Protein AF-A0A8C5WYJ2-F1 (afdb_monomer_lite)

pLDDT: mean 78.34, std 22.62, range [30.77, 98.62]

Radius of gyration: 79.52 Å; chains: 1; bounding box: 181×109×212 Å

Foldseek 3Di:
DDDDDDDDDDDDPDPDDDPVNVVVVVVVVVVVVVPPPPPPPVPDDDDDDDDDPDDPVVVVVCVVVVDDPPPPPDDDDDDDDDDDDDDDDDDDDDDPDDDDPPDPPDDDDDDDPVVPVVVVVVVVVVVVVVVVVVVVVVVVVVVVVVVVVVVVVVVVVVVVVVVVVVVVVVVVVVVVVVVVVVVVVVCVVVVQDPVNVVVVVVVVVVVVVVVVVVVVVVVVVVVVVVVVVVVVVVVVVVVVVVVVVVVVVVVVVVVVVVVVVVVVVVVVVVVVVVVVVVVVVVVVVVVVVVVVVVVVVVVVVVVVVVVVVVVVVVVVVVVVVVVVVVVVVVVPPD

Sequence (334 aa):
MITGFSKFPGQRGPQHESYEEKYERRCEKHESLLQRNNRTTCRLKGKEAKEPAQSPRQKEFFRRRNLTTEELGRTKMMLPPGKKGTLFPVNCSDSLGEIPPQTYLNYLSDIQSIGIINTFFVFQEIIQLSNYLNEALHRELALKQKMVILQELLAMLLEAAEKSWKGQFNEDKLKCRLSMLENQLQICTQNYSKRGLKRVLLEMEDQKQNYEQKVKESLQKLLEEKTQAQKQFQNAQRALTVAADDCSLWKDQLDNFKKDWSQLTDQHSEAKNKLHVLENKLQWSDIQNSQLQQALKDMENERANLYSRIDNLQEEKILIMKYLDEVEGKESSA

InterPro domains:
  IPR051176 Centrosomal and Immune Signaling Modulators [PTHR15715] (124-316)
  IPR060406 SLMAP-like, first coiled-coil [PF27557] (124-191)

Structure (mmCIF, N/CA/C/O backbone):
data_AF-A0A8C5WYJ2-F1
#
_entry.id   AF-A0A8C5WYJ2-F1
#
loop_
_atom_site.group_PDB
_atom_site.id
_atom_site.type_symbol
_atom_site.label_atom_id
_atom_site.label_alt_id
_atom_site.label_comp_id
_atom_site.label_asym_id
_atom_site.label_entity_id
_atom_site.label_seq_id
_atom_site.pdbx_PDB_ins_code
_atom_site.Cartn_x
_atom_site.Cartn_y
_atom_site.Cartn_z
_atom_site.occupancy
_atom_site.B_iso_or_equiv
_atom_site.auth_seq_id
_atom_site.auth_comp_id
_atom_site.auth_asym_id
_atom_site.auth_atom_id
_atom_site.pdbx_PDB_model_num
ATOM 1 N N . MET A 1 1 ? 27.778 1.449 70.875 1.00 44.78 1 MET A N 1
ATOM 2 C CA . MET A 1 1 ? 27.603 0.745 69.588 1.00 44.78 1 MET A CA 1
ATOM 3 C C . MET A 1 1 ? 26.494 -0.285 69.740 1.00 44.78 1 MET A C 1
ATOM 5 O O . MET A 1 1 ? 26.748 -1.334 70.306 1.00 44.78 1 MET A O 1
ATOM 9 N N . ILE A 1 2 ? 25.276 0.021 69.290 1.00 41.25 2 ILE A N 1
ATOM 10 C CA . ILE A 1 2 ? 24.251 -0.980 68.958 1.00 41.25 2 ILE A CA 1
ATOM 11 C C . ILE A 1 2 ? 23.612 -0.478 67.666 1.00 41.25 2 ILE A C 1
ATOM 13 O O . ILE A 1 2 ? 23.132 0.652 67.591 1.00 41.25 2 ILE A O 1
ATOM 17 N N . THR A 1 3 ? 23.756 -1.280 66.623 1.00 40.25 3 THR A N 1
ATOM 18 C CA . THR A 1 3 ? 23.443 -0.979 65.231 1.00 40.25 3 THR A CA 1
ATOM 19 C C . THR A 1 3 ? 21.932 -0.988 65.004 1.00 40.25 3 THR A C 1
ATOM 21 O O . THR A 1 3 ? 21.233 -1.939 65.348 1.00 40.25 3 THR A O 1
ATOM 24 N N . GLY A 1 4 ? 21.418 0.106 64.440 1.00 37.44 4 GLY A N 1
ATOM 25 C CA . GLY A 1 4 ? 20.010 0.255 64.097 1.00 37.44 4 GLY A CA 1
ATOM 26 C C . GLY A 1 4 ? 19.604 -0.673 62.954 1.00 37.44 4 GLY A C 1
ATOM 27 O O . GLY A 1 4 ? 20.256 -0.724 61.912 1.00 37.44 4 GLY A O 1
ATOM 28 N N . PHE A 1 5 ? 18.492 -1.382 63.140 1.00 40.25 5 PHE A N 1
ATOM 29 C CA . PHE A 1 5 ? 17.796 -2.090 62.071 1.00 40.25 5 PHE A CA 1
ATOM 30 C C . PHE A 1 5 ? 17.233 -1.073 61.071 1.00 40.25 5 PHE A C 1
ATOM 32 O O . PHE A 1 5 ? 16.191 -0.455 61.297 1.00 40.25 5 PHE A O 1
ATOM 39 N N . SER A 1 6 ? 17.940 -0.903 59.955 1.00 39.88 6 SER A N 1
ATOM 40 C CA . SER A 1 6 ? 17.464 -0.175 58.782 1.00 39.88 6 SER A CA 1
ATOM 41 C C . SER A 1 6 ? 16.262 -0.913 58.186 1.00 39.88 6 SER A C 1
ATOM 43 O O . SER A 1 6 ? 16.395 -1.985 57.593 1.00 39.88 6 SER A O 1
ATOM 45 N N . LYS A 1 7 ? 15.058 -0.364 58.381 1.00 44.09 7 LYS A N 1
ATOM 46 C CA . LYS A 1 7 ? 13.871 -0.769 57.622 1.00 44.09 7 LYS A CA 1
ATOM 47 C C . LYS A 1 7 ? 14.070 -0.309 56.180 1.00 44.09 7 LYS A C 1
ATOM 49 O O . LYS A 1 7 ? 14.014 0.885 55.900 1.00 44.09 7 LYS A O 1
ATOM 54 N N . PHE A 1 8 ? 14.276 -1.266 55.280 1.00 41.62 8 PHE A N 1
ATOM 55 C CA . PHE A 1 8 ? 14.233 -1.041 53.839 1.00 41.62 8 PHE A CA 1
ATOM 56 C C . PHE A 1 8 ? 12.945 -0.288 53.464 1.00 41.62 8 PHE A C 1
ATOM 58 O O . PHE A 1 8 ? 11.863 -0.679 53.918 1.00 41.62 8 PHE A O 1
ATOM 65 N N . PRO A 1 9 ? 13.022 0.785 52.657 1.00 43.06 9 PRO A N 1
ATOM 66 C CA . PRO A 1 9 ? 11.835 1.495 52.226 1.00 43.06 9 PRO A CA 1
ATOM 67 C C . PRO A 1 9 ? 11.055 0.578 51.285 1.00 43.06 9 PRO A C 1
ATOM 69 O O . PRO A 1 9 ? 11.479 0.302 50.164 1.00 43.06 9 PRO A O 1
ATOM 72 N N . GLY A 1 10 ? 9.903 0.090 51.749 1.00 46.72 10 GLY A N 1
ATOM 73 C CA . GLY A 1 10 ? 8.902 -0.489 50.863 1.00 46.72 10 GLY A CA 1
ATOM 74 C C . GLY A 1 10 ? 8.591 0.537 49.779 1.00 46.72 10 GLY A C 1
ATOM 75 O O . GLY A 1 10 ? 8.238 1.675 50.099 1.00 46.72 10 GLY A O 1
ATOM 76 N N . GLN A 1 11 ? 8.802 0.151 48.521 1.00 49.16 11 GLN A N 1
ATOM 77 C CA . GLN A 1 11 ? 8.571 0.986 47.347 1.00 49.16 11 GLN A CA 1
ATOM 78 C C . GLN A 1 11 ? 7.158 1.575 47.422 1.00 49.16 11 GLN A C 1
ATOM 80 O O . GLN A 1 11 ? 6.161 0.885 47.212 1.00 49.16 11 GLN A O 1
ATOM 85 N N . ARG A 1 12 ? 7.068 2.861 47.775 1.00 53.00 12 ARG A N 1
ATOM 86 C CA . ARG A 1 12 ? 5.840 3.635 47.621 1.00 53.00 12 ARG A CA 1
ATOM 87 C C . ARG A 1 12 ? 5.656 3.833 46.123 1.00 53.00 12 ARG A C 1
ATOM 89 O O . ARG A 1 12 ? 6.467 4.511 45.501 1.00 53.00 12 ARG A O 1
ATOM 96 N N . GLY A 1 13 ? 4.626 3.202 45.562 1.00 56.59 13 GLY A N 1
ATOM 97 C CA . GLY A 1 13 ? 4.238 3.432 44.173 1.00 56.59 13 GLY A CA 1
ATOM 98 C C . GLY A 1 13 ? 3.959 4.925 43.932 1.00 56.59 13 GLY A C 1
ATOM 99 O O . GLY A 1 13 ? 3.460 5.592 44.851 1.00 56.59 13 GLY A O 1
ATOM 100 N N . PRO A 1 14 ? 4.322 5.471 42.758 1.00 59.16 14 PRO A N 1
ATOM 101 C CA . PRO A 1 14 ? 4.100 6.871 42.430 1.00 59.16 14 PRO A CA 1
ATOM 102 C C . PRO A 1 14 ? 2.641 7.290 42.656 1.00 59.16 14 PRO A C 1
ATOM 104 O O . PRO A 1 14 ? 1.695 6.630 42.231 1.00 59.16 14 PRO A O 1
ATOM 107 N N . GLN A 1 15 ? 2.458 8.415 43.351 1.00 59.56 15 GLN A N 1
ATOM 108 C CA . GLN A 1 15 ? 1.156 8.931 43.799 1.00 59.56 15 GLN A CA 1
ATOM 109 C C . GLN A 1 15 ? 0.245 9.413 42.651 1.00 59.56 15 GLN A C 1
ATOM 111 O O . GLN A 1 15 ? -0.857 9.889 42.909 1.00 59.56 15 GLN A O 1
ATOM 116 N N . HIS A 1 16 ? 0.670 9.287 41.390 1.00 56.50 16 HIS A N 1
ATOM 117 C CA . HIS A 1 16 ? -0.092 9.748 40.232 1.00 56.50 16 HIS A CA 1
ATOM 118 C C . HIS A 1 16 ? 0.144 8.889 38.978 1.00 56.50 16 HIS A C 1
ATOM 120 O O . HIS A 1 16 ? 0.406 9.404 37.899 1.00 56.50 16 HIS A O 1
ATOM 126 N N . GLU A 1 17 ? 0.081 7.567 39.125 1.00 68.56 17 GLU A N 1
ATOM 127 C CA . GLU A 1 17 ? 0.175 6.643 37.986 1.00 68.56 17 GLU A CA 1
ATOM 128 C C . GLU A 1 17 ? -1.105 6.657 37.145 1.00 68.56 17 GLU A C 1
ATOM 130 O O . GLU A 1 17 ? -2.212 6.461 37.676 1.00 68.56 17 GLU A O 1
ATOM 135 N N . SER A 1 18 ? -0.935 6.831 35.833 1.00 73.56 18 SER A N 1
ATOM 136 C CA . SER A 1 18 ? -2.016 6.733 34.849 1.00 73.56 18 SER A CA 1
ATOM 137 C C . SER A 1 18 ? -2.595 5.311 34.816 1.00 73.56 18 SER A C 1
ATOM 139 O O . SER A 1 18 ? -1.946 4.338 35.215 1.00 73.56 18 SER A O 1
ATOM 141 N N . TYR A 1 19 ? -3.842 5.163 34.355 1.00 81.06 19 TYR A N 1
ATOM 142 C CA . TYR A 1 19 ? -4.478 3.847 34.215 1.00 81.06 19 TYR A CA 1
ATOM 143 C C . TYR A 1 19 ? -3.635 2.908 33.339 1.00 81.06 19 TYR A C 1
ATOM 145 O O . TYR A 1 19 ? -3.462 1.742 33.699 1.00 81.06 19 TYR A O 1
ATOM 153 N N . GLU A 1 20 ? -3.041 3.450 32.274 1.00 80.81 20 GLU A N 1
ATOM 154 C CA . GLU A 1 20 ? -2.200 2.708 31.335 1.00 80.81 20 GLU A CA 1
ATOM 155 C C . GLU A 1 20 ? -0.943 2.146 32.016 1.00 80.81 20 GLU A C 1
ATOM 157 O O . GLU A 1 20 ? -0.656 0.960 31.921 1.00 80.81 20 GLU A O 1
ATOM 162 N N . GLU A 1 21 ? -0.271 2.928 32.863 1.00 80.38 21 GLU A N 1
ATOM 163 C CA . GLU A 1 21 ? 0.909 2.475 33.622 1.00 80.38 21 GLU A CA 1
ATOM 164 C C . GLU A 1 21 ? 0.576 1.420 34.695 1.00 80.38 21 GLU A C 1
ATOM 166 O O . GLU A 1 21 ? 1.423 0.623 35.115 1.00 80.38 21 GLU A O 1
ATOM 171 N N . LYS A 1 22 ? -0.664 1.407 35.201 1.00 82.62 22 LYS A N 1
ATOM 172 C CA . LYS A 1 22 ? -1.167 0.335 36.080 1.00 82.62 22 LYS A CA 1
ATOM 173 C C . LYS A 1 22 ? -1.559 -0.910 35.297 1.00 82.62 22 LYS A C 1
ATOM 175 O O . LYS A 1 22 ? -1.545 -2.003 35.871 1.00 82.62 22 LYS A O 1
ATOM 180 N N . TYR A 1 23 ? -1.999 -0.754 34.053 1.00 79.56 23 TYR A N 1
ATOM 181 C CA . TYR A 1 23 ? -2.299 -1.865 33.162 1.00 79.56 23 TYR A CA 1
ATOM 182 C C . TYR A 1 23 ? -0.997 -2.549 32.740 1.00 79.56 23 TYR A C 1
ATOM 184 O O . TYR A 1 23 ? -0.829 -3.727 33.045 1.00 79.56 23 TYR A O 1
ATOM 192 N N . GLU A 1 24 ? -0.025 -1.787 32.240 1.00 86.19 24 GLU A N 1
ATOM 193 C CA . GLU A 1 24 ? 1.276 -2.299 31.799 1.00 86.19 24 GLU A CA 1
ATOM 194 C C . GLU A 1 24 ? 2.031 -3.037 32.908 1.00 86.19 24 GLU A C 1
ATOM 196 O O . GLU A 1 24 ? 2.375 -4.205 32.754 1.00 86.19 24 GLU A O 1
ATOM 201 N N . ARG A 1 25 ? 2.152 -2.468 34.115 1.00 83.81 25 ARG A N 1
ATOM 202 C CA . ARG A 1 25 ? 2.790 -3.194 35.235 1.00 83.81 25 ARG A CA 1
ATOM 203 C C . ARG A 1 25 ? 2.067 -4.475 35.642 1.00 83.81 25 ARG A C 1
ATOM 205 O O . ARG A 1 25 ? 2.684 -5.383 36.205 1.00 83.81 25 ARG A O 1
ATOM 212 N N . ARG A 1 26 ? 0.747 -4.556 35.442 1.00 83.06 26 ARG A N 1
ATOM 213 C CA . ARG A 1 26 ? -0.000 -5.798 35.693 1.00 83.06 26 ARG A CA 1
ATOM 214 C C . ARG A 1 26 ? 0.288 -6.822 34.605 1.00 83.06 26 ARG A C 1
ATOM 216 O O . ARG A 1 26 ? 0.489 -7.982 34.961 1.00 83.06 26 ARG A O 1
ATOM 223 N N . CYS A 1 27 ? 0.363 -6.394 33.348 1.00 79.44 27 CYS A N 1
ATOM 224 C CA . CYS A 1 27 ? 0.773 -7.214 32.211 1.00 79.44 27 CYS A CA 1
ATOM 225 C C . CYS A 1 27 ? 2.192 -7.761 32.407 1.00 79.44 27 CYS A C 1
ATOM 227 O O . CYS A 1 27 ? 2.359 -8.977 32.458 1.00 79.44 27 CYS A O 1
ATOM 229 N N . GLU A 1 28 ? 3.172 -6.898 32.682 1.00 85.38 28 GLU A N 1
ATOM 230 C CA . GLU A 1 28 ? 4.568 -7.273 32.953 1.00 85.38 28 GLU A CA 1
ATOM 231 C C . GLU A 1 28 ? 4.689 -8.253 34.126 1.00 85.38 28 GLU A C 1
ATOM 233 O O . GLU A 1 28 ? 5.415 -9.247 34.071 1.00 85.38 28 GLU A O 1
ATOM 238 N N . LYS A 1 29 ? 3.943 -8.018 35.215 1.00 82.94 29 LYS A N 1
ATOM 239 C CA . LYS A 1 29 ? 3.929 -8.931 36.363 1.00 82.94 29 LYS A CA 1
ATOM 240 C C . LYS A 1 29 ? 3.333 -10.286 35.994 1.00 82.94 29 LYS A C 1
ATOM 242 O O . LYS A 1 29 ? 3.807 -11.307 36.493 1.00 82.94 29 LYS A O 1
ATOM 247 N N . HIS A 1 30 ? 2.298 -10.308 35.159 1.00 79.50 30 HIS A N 1
ATOM 248 C CA . HIS A 1 30 ? 1.683 -11.552 34.723 1.00 79.50 30 HIS A CA 1
ATOM 249 C C . HIS A 1 30 ? 2.606 -12.327 33.778 1.00 79.50 30 HIS A C 1
ATOM 251 O O . HIS A 1 30 ? 2.751 -13.538 33.940 1.00 79.50 30 HIS A O 1
ATOM 257 N N . GLU A 1 31 ? 3.294 -11.630 32.877 1.00 77.00 31 GLU A N 1
ATOM 258 C CA . GLU A 1 31 ? 4.286 -12.191 31.964 1.00 77.00 31 GLU A CA 1
ATOM 259 C C . GLU A 1 31 ? 5.511 -12.728 32.717 1.00 77.00 31 GLU A C 1
ATOM 261 O O . GLU A 1 31 ? 5.939 -13.857 32.486 1.00 77.00 31 GLU A O 1
ATOM 266 N N . SER A 1 32 ? 5.995 -12.005 33.729 1.00 78.06 32 SER A N 1
ATOM 267 C CA . SER A 1 32 ? 7.059 -12.473 34.626 1.00 78.06 32 SER A CA 1
ATOM 268 C C . SER A 1 32 ? 6.673 -13.751 35.383 1.00 78.06 32 SER A C 1
ATOM 270 O O . SER A 1 32 ? 7.526 -14.592 35.666 1.00 78.06 32 SER A O 1
ATOM 272 N N . LEU A 1 33 ? 5.390 -13.934 35.712 1.00 75.38 33 LEU A N 1
ATOM 273 C CA . LEU A 1 33 ? 4.893 -15.169 36.326 1.00 75.38 33 LEU A CA 1
ATOM 274 C C . LEU A 1 33 ? 4.777 -16.324 35.320 1.00 75.38 33 LEU A C 1
ATOM 276 O O . LEU A 1 33 ? 4.961 -17.472 35.721 1.00 75.38 33 LEU A O 1
ATOM 280 N N . LEU A 1 34 ? 4.508 -16.032 34.045 1.00 69.06 34 LEU A N 1
ATOM 281 C CA . LEU A 1 34 ? 4.450 -17.019 32.961 1.00 69.06 34 LEU A CA 1
ATOM 282 C C . LEU A 1 34 ? 5.847 -17.473 32.513 1.00 69.06 34 LEU A C 1
ATOM 284 O O . LEU A 1 34 ? 6.044 -18.651 32.230 1.00 69.06 34 LEU A O 1
ATOM 288 N N . GLN A 1 35 ? 6.830 -16.570 32.514 1.00 65.75 35 GLN A N 1
ATOM 289 C CA . GLN A 1 35 ? 8.225 -16.874 32.172 1.00 65.75 35 GLN A CA 1
ATOM 290 C C . GLN A 1 35 ? 8.973 -17.630 33.284 1.00 65.75 35 GLN A C 1
ATOM 292 O O . GLN A 1 35 ? 10.072 -18.148 33.069 1.00 65.75 35 GLN A O 1
ATOM 297 N N . ARG A 1 36 ? 8.394 -17.743 34.486 1.00 66.25 36 ARG A N 1
ATOM 298 C CA . ARG A 1 36 ? 8.942 -18.610 35.532 1.00 66.25 36 ARG A CA 1
ATOM 299 C C . ARG A 1 36 ? 8.689 -20.064 35.157 1.00 66.25 36 ARG A C 1
ATOM 301 O O . ARG A 1 36 ? 7.564 -20.550 35.228 1.00 66.25 36 ARG A O 1
ATOM 308 N N . ASN A 1 37 ? 9.766 -20.783 34.845 1.00 58.06 37 ASN A N 1
ATOM 309 C CA . ASN A 1 37 ? 9.773 -22.243 34.825 1.00 58.06 37 ASN A CA 1
ATOM 310 C C . ASN A 1 37 ? 9.360 -22.761 36.214 1.00 58.06 37 ASN A C 1
ATOM 312 O O . ASN A 1 37 ? 10.187 -22.888 37.119 1.00 58.06 37 ASN A O 1
ATOM 316 N N . ASN A 1 38 ? 8.066 -23.039 36.400 1.00 60.06 38 ASN A N 1
ATOM 317 C CA . ASN A 1 38 ? 7.496 -23.565 37.639 1.00 60.06 38 ASN A CA 1
ATOM 318 C C . ASN A 1 38 ? 7.871 -25.042 37.810 1.00 60.06 38 ASN A C 1
ATOM 320 O O . ASN A 1 38 ? 7.039 -25.942 37.729 1.00 60.06 38 ASN A O 1
ATOM 324 N N . ARG A 1 39 ? 9.150 -25.301 38.080 1.00 50.06 39 ARG A N 1
ATOM 325 C CA . ARG A 1 39 ? 9.618 -26.581 38.606 1.00 50.06 39 ARG A CA 1
ATOM 326 C C . ARG A 1 39 ? 9.530 -26.503 40.128 1.00 50.06 39 ARG A C 1
ATOM 328 O O . ARG A 1 39 ? 10.502 -26.197 40.809 1.00 50.06 39 ARG A O 1
ATOM 335 N N . THR A 1 40 ? 8.338 -26.718 40.679 1.00 55.41 40 THR A N 1
ATOM 336 C CA . THR A 1 40 ? 8.161 -26.765 42.136 1.00 55.41 40 THR A CA 1
ATOM 337 C C . THR A 1 40 ? 8.891 -27.986 42.698 1.00 55.41 40 THR A C 1
ATOM 339 O O . THR A 1 40 ? 8.459 -29.122 42.509 1.00 55.41 40 THR A O 1
ATOM 342 N N . THR A 1 41 ? 9.986 -27.762 43.423 1.00 48.47 41 THR A N 1
ATOM 343 C CA . THR A 1 41 ? 10.776 -28.771 44.155 1.00 48.47 41 THR A CA 1
ATOM 344 C C . THR A 1 41 ? 10.120 -29.235 45.464 1.00 48.47 41 THR A C 1
ATOM 346 O O . THR A 1 41 ? 10.751 -29.905 46.275 1.00 48.47 41 THR A O 1
ATOM 349 N N . CYS A 1 42 ? 8.830 -28.957 45.679 1.00 45.12 42 CYS A N 1
ATOM 350 C CA . CYS A 1 42 ? 8.110 -29.326 46.905 1.00 45.12 42 CYS A CA 1
ATOM 351 C C . CYS A 1 42 ? 7.746 -30.820 47.016 1.00 45.12 42 CYS A C 1
ATOM 353 O O . CYS A 1 42 ? 7.054 -31.210 47.951 1.00 45.12 42 CYS A O 1
ATOM 355 N N . ARG A 1 43 ? 8.223 -31.679 46.107 1.00 43.81 43 ARG A N 1
ATOM 356 C CA . ARG A 1 43 ? 8.247 -33.135 46.311 1.00 43.81 43 ARG A CA 1
ATOM 357 C C . ARG A 1 43 ? 9.675 -33.596 46.578 1.00 43.81 43 ARG A C 1
ATOM 359 O O . ARG A 1 43 ? 10.280 -34.278 45.759 1.00 43.81 43 ARG A O 1
ATOM 366 N N . LEU A 1 44 ? 10.204 -33.233 47.742 1.00 40.19 44 LEU A N 1
ATOM 367 C CA . LEU A 1 44 ? 11.315 -33.957 48.346 1.00 40.19 44 LEU A CA 1
ATOM 368 C C . LEU A 1 44 ? 10.893 -34.512 49.705 1.00 40.19 44 LEU A C 1
ATOM 370 O O . LEU A 1 44 ? 10.104 -33.923 50.436 1.00 40.19 44 LEU A O 1
ATOM 374 N N . LYS A 1 45 ? 11.381 -35.731 49.917 1.00 41.06 45 LYS A N 1
ATOM 375 C CA . LYS A 1 45 ? 10.993 -36.767 50.872 1.00 41.06 45 LYS A CA 1
ATOM 376 C C . LYS A 1 45 ? 10.801 -36.281 52.312 1.00 41.06 45 LYS A C 1
ATOM 378 O O . LYS A 1 45 ? 11.518 -35.412 52.797 1.00 41.06 45 LYS A O 1
ATOM 383 N N . GLY A 1 46 ? 9.846 -36.926 52.982 1.00 46.94 46 GLY A N 1
ATOM 384 C CA . GLY A 1 46 ? 9.479 -36.665 54.366 1.00 46.94 46 GLY A CA 1
ATOM 385 C C . GLY A 1 46 ? 10.615 -36.865 55.367 1.00 46.94 46 GLY A C 1
ATOM 386 O O . GLY A 1 46 ? 11.490 -37.713 55.193 1.00 46.94 46 GLY A O 1
ATOM 387 N N . LYS A 1 47 ? 10.531 -36.086 56.446 1.00 38.97 47 LYS A N 1
ATOM 388 C CA . LYS A 1 47 ? 11.162 -36.362 57.732 1.00 38.97 47 LYS A CA 1
ATOM 389 C C . LYS A 1 47 ? 10.147 -36.105 58.848 1.00 38.97 47 LYS A C 1
ATOM 391 O O . LYS A 1 47 ? 9.659 -34.994 59.002 1.00 38.97 47 LYS A O 1
ATOM 396 N N . GLU A 1 48 ? 9.819 -37.214 59.501 1.00 35.75 48 GLU A N 1
ATOM 397 C CA . GLU A 1 48 ? 9.432 -37.459 60.895 1.00 35.75 48 GLU A CA 1
ATOM 398 C C . GLU A 1 48 ? 8.596 -36.422 61.662 1.00 35.75 48 GLU A C 1
ATOM 400 O O . GLU A 1 48 ? 8.972 -35.275 61.894 1.00 35.75 48 GLU A O 1
ATOM 405 N N . ALA A 1 49 ? 7.447 -36.922 62.122 1.00 42.72 49 ALA A N 1
ATOM 406 C CA . ALA A 1 49 ? 6.462 -36.248 62.942 1.00 42.72 49 ALA A CA 1
ATOM 407 C C . ALA A 1 49 ? 6.991 -35.948 64.353 1.00 42.72 49 ALA A C 1
ATOM 409 O O . ALA A 1 49 ? 7.343 -36.853 65.107 1.00 42.72 49 ALA A O 1
ATOM 410 N N . LYS A 1 50 ? 6.934 -34.672 64.742 1.00 42.53 50 LYS A N 1
ATOM 411 C CA . LYS A 1 50 ? 6.663 -34.285 66.130 1.00 42.53 50 LYS A CA 1
ATOM 412 C C . LYS A 1 50 ? 5.201 -33.864 66.211 1.00 42.53 50 LYS A C 1
ATOM 414 O O . LYS A 1 50 ? 4.731 -33.123 65.348 1.00 42.53 50 LYS A O 1
ATOM 419 N N . GLU A 1 51 ? 4.501 -34.403 67.206 1.00 47.31 51 GLU A N 1
ATOM 420 C CA . GLU A 1 51 ? 3.071 -34.208 67.451 1.00 47.31 51 GLU A CA 1
ATOM 421 C C . GLU A 1 51 ? 2.632 -32.741 67.301 1.00 47.31 51 GLU A C 1
ATOM 423 O O . GLU A 1 51 ? 3.304 -31.834 67.804 1.00 47.31 51 GLU A O 1
ATOM 428 N N . PRO A 1 52 ? 1.494 -32.473 66.640 1.00 47.28 52 PRO A N 1
ATOM 429 C CA . PRO A 1 52 ? 1.016 -31.115 66.478 1.00 47.28 52 PRO A CA 1
ATOM 430 C C . PRO A 1 52 ? 0.365 -30.626 67.776 1.00 47.28 52 PRO A C 1
ATOM 432 O O . PRO A 1 52 ? -0.749 -31.019 68.126 1.00 47.28 52 PRO A O 1
ATOM 435 N N . ALA A 1 53 ? 1.028 -29.691 68.457 1.00 57.66 53 ALA A N 1
ATOM 436 C CA . ALA A 1 53 ? 0.370 -28.826 69.428 1.00 57.66 53 ALA A CA 1
ATOM 437 C C . ALA A 1 53 ? -0.821 -28.127 68.740 1.00 57.66 53 ALA A C 1
ATOM 439 O O . ALA A 1 53 ? -0.657 -27.443 67.729 1.00 57.66 53 ALA A O 1
ATOM 440 N N . GLN A 1 54 ? -2.029 -28.344 69.269 1.00 63.75 54 GLN A N 1
ATOM 441 C CA . GLN A 1 54 ? -3.296 -27.921 68.663 1.00 63.75 54 GLN A CA 1
ATOM 442 C C . GLN A 1 54 ? -3.304 -26.448 68.225 1.00 63.75 54 GLN A C 1
ATOM 444 O O . GLN A 1 54 ? -2.855 -25.558 68.958 1.00 63.75 54 GLN A O 1
ATOM 449 N N . SER A 1 55 ? -3.890 -26.187 67.050 1.00 70.12 55 SER A N 1
ATOM 450 C CA . SER A 1 55 ? -4.009 -24.834 66.497 1.00 70.12 55 SER A CA 1
ATOM 451 C C . SER A 1 55 ? -4.870 -23.923 67.393 1.00 70.12 55 SER A C 1
ATOM 453 O O . SER A 1 55 ? -5.817 -24.402 68.027 1.00 70.12 55 SER A O 1
ATOM 455 N N . PRO A 1 56 ? -4.622 -22.597 67.424 1.00 68.25 56 PRO A N 1
ATOM 456 C CA . PRO A 1 56 ? -5.410 -21.654 68.229 1.00 68.25 56 PRO A CA 1
ATOM 457 C C . PRO A 1 56 ? -6.920 -21.744 67.965 1.00 68.25 56 PRO A C 1
ATOM 459 O O . PRO A 1 56 ? -7.729 -21.627 68.880 1.00 68.25 56 PRO A O 1
ATOM 462 N N . ARG A 1 57 ? -7.300 -22.042 66.716 1.00 65.00 57 ARG A N 1
ATOM 463 C CA . ARG A 1 57 ? -8.695 -22.203 66.298 1.00 65.00 57 ARG A CA 1
ATOM 464 C C . ARG A 1 57 ? -9.348 -23.461 66.875 1.00 65.00 57 ARG A C 1
ATOM 466 O O . ARG A 1 57 ? -10.522 -23.424 67.224 1.00 65.00 57 ARG A O 1
ATOM 473 N N . GLN A 1 58 ? -8.599 -24.556 67.000 1.00 63.38 58 GLN A N 1
ATOM 474 C CA . GLN A 1 58 ? -9.086 -25.778 67.645 1.00 63.38 58 GLN A CA 1
ATOM 475 C C . GLN A 1 58 ? -9.226 -25.594 69.156 1.00 63.38 58 GLN A C 1
ATOM 477 O O . GLN A 1 58 ? -10.228 -26.017 69.720 1.00 63.38 58 GLN A O 1
ATOM 482 N N . LYS A 1 59 ? -8.294 -24.880 69.797 1.00 73.00 59 LYS A N 1
ATOM 483 C CA . LYS A 1 59 ? -8.400 -24.542 71.227 1.00 73.00 59 LYS A CA 1
ATOM 484 C C . LYS A 1 59 ? -9.652 -23.716 71.528 1.00 73.00 59 LYS A C 1
ATOM 486 O O . LYS A 1 59 ? -10.366 -24.007 72.482 1.00 73.00 59 LYS A O 1
ATOM 491 N N . GLU A 1 60 ? -9.952 -22.730 70.685 1.00 73.81 60 GLU A N 1
ATOM 492 C CA . GLU A 1 60 ? -11.157 -21.903 70.819 1.00 73.81 60 GLU A CA 1
ATOM 493 C C . GLU A 1 60 ? -12.443 -22.724 70.606 1.00 73.81 60 GLU A C 1
ATOM 495 O O . GLU A 1 60 ? -13.437 -22.535 71.306 1.00 73.81 60 GLU A O 1
ATOM 500 N N . PHE A 1 61 ? -12.411 -23.679 69.671 1.00 73.06 61 PHE A N 1
ATOM 501 C CA . PHE A 1 61 ? -13.524 -24.587 69.400 1.00 73.06 61 PHE A CA 1
ATOM 502 C C . PHE A 1 61 ? -13.823 -25.519 70.585 1.00 73.06 61 PHE A C 1
ATOM 504 O O . PHE A 1 61 ? -14.985 -25.642 70.970 1.00 73.06 61 PHE A O 1
ATOM 511 N N . PHE A 1 62 ? -12.797 -26.120 71.198 1.00 74.62 62 PHE A N 1
ATOM 512 C CA . PHE A 1 62 ? -12.968 -26.965 72.386 1.00 74.62 62 PHE A CA 1
ATOM 513 C C . PHE A 1 62 ? -13.429 -26.154 73.604 1.00 74.62 62 PHE A C 1
ATOM 515 O O . PHE A 1 62 ? -14.347 -26.579 74.303 1.00 74.62 62 PHE A O 1
ATOM 522 N N . ARG A 1 63 ? -12.888 -24.938 73.801 1.00 75.06 63 ARG A N 1
ATOM 523 C CA . ARG A 1 63 ? -13.285 -24.040 74.902 1.00 75.06 63 ARG A CA 1
ATOM 524 C C . ARG A 1 63 ? -14.760 -23.634 74.820 1.00 75.06 63 ARG A C 1
ATOM 526 O O . ARG A 1 63 ? -15.436 -23.590 75.836 1.00 75.06 63 ARG A O 1
ATOM 533 N N . ARG A 1 64 ? -15.284 -23.376 73.616 1.00 72.94 64 ARG A N 1
ATOM 534 C CA . ARG A 1 64 ? -16.703 -23.018 73.417 1.00 72.94 64 ARG A CA 1
ATOM 535 C C . ARG A 1 64 ? -17.671 -24.182 73.613 1.00 72.94 64 ARG A C 1
ATOM 537 O O . ARG A 1 64 ? -18.873 -23.947 73.689 1.00 72.94 64 ARG A O 1
ATOM 544 N N . ARG A 1 65 ? -17.172 -25.418 73.639 1.00 68.94 65 ARG A N 1
ATOM 545 C CA . ARG A 1 65 ? -18.000 -26.628 73.705 1.00 68.94 65 ARG A CA 1
ATOM 546 C C . ARG A 1 65 ? -17.754 -27.490 74.945 1.00 68.94 65 ARG A C 1
ATOM 548 O O . ARG A 1 65 ? -18.371 -28.540 75.037 1.00 68.94 65 ARG A O 1
ATOM 555 N N . ASN A 1 66 ? -16.911 -27.046 75.885 1.00 63.50 66 ASN A N 1
ATOM 556 C CA . ASN A 1 66 ? -16.583 -27.749 77.137 1.00 63.50 66 ASN A CA 1
ATOM 557 C C . ASN A 1 66 ? -16.173 -29.224 76.948 1.00 63.50 66 ASN A C 1
ATOM 559 O O . ASN A 1 66 ? -16.507 -30.070 77.768 1.00 63.50 66 ASN A O 1
ATOM 563 N N . LEU A 1 67 ? -15.454 -29.537 75.866 1.00 64.94 67 LEU A N 1
ATOM 564 C CA . LEU A 1 67 ? -14.985 -30.895 75.565 1.00 64.94 67 LEU A CA 1
ATOM 565 C C . LEU A 1 67 ? -13.515 -31.038 75.979 1.00 64.94 67 LEU A C 1
ATOM 567 O O . LEU A 1 67 ? -12.667 -30.281 75.495 1.00 64.94 67 LEU A O 1
ATOM 571 N N . THR A 1 68 ? -13.208 -31.989 76.865 1.00 50.41 68 THR A N 1
ATOM 572 C CA . THR A 1 68 ? -11.830 -32.344 77.239 1.00 50.41 68 THR A CA 1
ATOM 573 C C . THR A 1 68 ? -11.223 -33.286 76.197 1.00 50.41 68 THR A C 1
ATOM 575 O O . THR A 1 68 ? -11.904 -34.082 75.554 1.00 50.41 68 THR A O 1
ATOM 578 N N . THR A 1 69 ? -9.910 -33.181 75.991 1.00 53.38 69 THR A N 1
ATOM 579 C CA . THR A 1 69 ? -9.162 -33.841 74.905 1.00 53.38 69 THR A CA 1
ATOM 580 C C . THR A 1 69 ? -9.132 -35.378 74.966 1.00 53.38 69 THR A C 1
ATOM 582 O O . THR A 1 69 ? -8.548 -36.004 74.087 1.00 53.38 69 THR A O 1
ATOM 585 N N . GLU A 1 70 ? -9.746 -35.996 75.976 1.00 50.41 70 GLU A N 1
ATOM 586 C CA . GLU A 1 70 ? -9.634 -37.430 76.273 1.00 50.41 70 GLU A CA 1
ATOM 587 C C . GLU A 1 70 ? -10.767 -38.292 75.679 1.00 50.41 70 GLU A C 1
ATOM 589 O O . GLU A 1 70 ? -10.658 -39.515 75.660 1.00 50.41 70 GLU A O 1
ATOM 594 N N . GLU A 1 71 ? -11.825 -37.702 75.114 1.00 45.88 71 GLU A N 1
ATOM 595 C CA . GLU A 1 71 ? -13.021 -38.470 74.706 1.00 45.88 71 GLU A CA 1
ATOM 596 C C . GLU A 1 71 ? -13.006 -39.012 73.262 1.00 45.88 71 GLU A C 1
ATOM 598 O O . GLU A 1 71 ? -13.925 -39.710 72.838 1.00 45.88 71 GLU A O 1
ATOM 603 N N . LEU A 1 72 ? -11.947 -38.774 72.485 1.00 45.09 72 LEU A N 1
ATOM 604 C CA . LEU A 1 72 ? -11.858 -39.202 71.075 1.00 45.09 72 LEU A CA 1
ATOM 605 C C . LEU A 1 72 ? -11.227 -40.591 70.881 1.00 45.09 72 LEU A C 1
ATOM 607 O O . LEU A 1 72 ? -10.616 -40.883 69.854 1.00 45.09 72 LEU A O 1
ATOM 611 N N . GLY A 1 73 ? -11.395 -41.464 71.872 1.00 43.91 73 GLY A N 1
ATOM 612 C CA . GLY A 1 73 ? -10.773 -42.779 71.920 1.00 43.91 73 GLY A CA 1
ATOM 613 C C . GLY A 1 73 ? -11.733 -43.918 72.232 1.00 43.91 73 GLY A C 1
ATOM 614 O O . GLY A 1 73 ? -11.373 -44.735 73.066 1.00 43.91 73 GLY A O 1
ATOM 615 N N . ARG A 1 74 ? -12.928 -43.985 71.619 1.00 47.72 74 ARG A N 1
ATOM 616 C CA . ARG A 1 74 ? -13.711 -45.229 71.386 1.00 47.72 74 ARG A CA 1
ATOM 617 C C . ARG A 1 74 ? -15.120 -44.913 70.873 1.00 47.72 74 ARG A C 1
ATOM 619 O O . ARG A 1 74 ? -16.023 -44.682 71.664 1.00 47.72 74 ARG A O 1
ATOM 626 N N . THR A 1 75 ? -15.353 -45.036 69.567 1.00 34.75 75 THR A N 1
ATOM 627 C CA . THR A 1 75 ? -16.592 -45.659 69.054 1.00 34.75 75 THR A CA 1
ATOM 628 C C . THR A 1 75 ? -16.427 -45.997 67.574 1.00 34.75 75 THR A C 1
ATOM 630 O O . THR A 1 75 ? -16.363 -45.127 66.711 1.00 34.75 75 THR A O 1
ATOM 633 N N . LYS A 1 76 ? -16.294 -47.297 67.287 1.00 36.19 76 LYS A N 1
ATOM 634 C CA . LYS A 1 76 ? -16.299 -47.861 65.934 1.00 36.19 76 LYS A CA 1
ATOM 635 C C . LYS A 1 76 ? -17.737 -47.862 65.409 1.00 36.19 76 LYS A C 1
ATOM 637 O O . LYS A 1 76 ? -18.625 -48.380 66.076 1.00 36.19 76 LYS A O 1
ATOM 642 N N . MET A 1 77 ? -17.938 -47.319 64.212 1.00 42.06 77 MET A N 1
ATOM 643 C CA . MET A 1 77 ? -19.165 -47.472 63.427 1.00 42.06 77 MET A CA 1
ATOM 644 C C . MET A 1 77 ? -19.197 -48.829 62.723 1.00 42.06 77 MET A C 1
ATOM 646 O O . MET A 1 77 ? -18.166 -49.225 62.186 1.00 42.06 77 MET A O 1
ATOM 650 N N . MET A 1 78 ? -20.369 -49.472 62.650 1.00 34.03 78 MET A N 1
ATOM 651 C CA . MET A 1 78 ? -20.765 -50.405 61.581 1.00 34.03 78 MET A CA 1
ATOM 652 C C . MET A 1 78 ? -22.295 -50.659 61.586 1.00 34.03 78 MET A C 1
ATOM 654 O O . MET A 1 78 ? -22.889 -50.731 62.658 1.00 34.03 78 MET A O 1
ATOM 658 N N . LEU A 1 79 ? -22.826 -50.912 60.370 1.00 33.09 79 LEU A N 1
ATOM 659 C CA . LEU A 1 79 ? -24.109 -51.539 59.938 1.00 33.09 79 LEU A CA 1
ATOM 660 C C . LEU A 1 79 ? -25.377 -50.671 59.702 1.00 33.09 79 LEU A C 1
ATOM 662 O O . LEU A 1 79 ? -25.616 -49.735 60.456 1.00 33.09 79 LEU A O 1
ATOM 666 N N . PRO A 1 80 ? -26.312 -51.095 58.805 1.00 44.25 80 PRO A N 1
ATOM 667 C CA . PRO A 1 80 ? -26.190 -51.586 57.408 1.00 44.25 80 PRO A CA 1
ATOM 668 C C . PRO A 1 80 ? -27.156 -50.859 56.416 1.00 44.25 80 PRO A C 1
ATOM 670 O O . PRO A 1 80 ? -27.980 -50.052 56.843 1.00 44.25 80 PRO A O 1
ATOM 673 N N . PRO A 1 81 ? -27.128 -51.151 55.089 1.00 53.53 81 PRO A N 1
ATOM 674 C CA . PRO A 1 81 ? -28.058 -50.571 54.115 1.00 53.53 81 PRO A CA 1
ATOM 675 C C . PRO A 1 81 ? -29.274 -51.483 53.838 1.00 53.53 81 PRO A C 1
ATOM 677 O O . PRO A 1 81 ? -29.118 -52.615 53.382 1.00 53.53 81 PRO A O 1
ATOM 680 N N . GLY A 1 82 ? -30.491 -50.969 54.046 1.00 31.50 82 GLY A N 1
ATOM 681 C CA . GLY A 1 82 ? -31.755 -51.627 53.684 1.00 31.50 82 GLY A CA 1
ATOM 682 C C . GLY A 1 82 ? -32.474 -50.885 52.555 1.00 31.50 82 GLY A C 1
ATOM 683 O O . GLY A 1 82 ? -32.826 -49.716 52.693 1.00 31.50 82 GLY A O 1
ATOM 684 N N . LYS A 1 83 ? -32.662 -51.557 51.414 1.00 36.56 83 LYS A N 1
ATOM 685 C CA . LYS A 1 83 ? -33.376 -51.054 50.232 1.00 36.56 83 LYS A CA 1
ATOM 686 C C . LYS A 1 83 ? -34.898 -51.212 50.378 1.00 36.56 83 LYS A C 1
ATOM 688 O O . LYS A 1 83 ? -35.370 -52.258 50.796 1.00 36.56 83 LYS A O 1
ATOM 693 N N . LYS A 1 84 ? -35.598 -50.162 49.928 1.00 39.88 84 LYS A N 1
ATOM 694 C CA . LYS A 1 84 ? -36.930 -50.054 49.291 1.00 39.88 84 LYS A CA 1
ATOM 695 C C . LYS A 1 84 ? -37.917 -51.225 49.456 1.00 39.88 84 LYS A C 1
ATOM 697 O O . LYS A 1 84 ? -37.755 -52.262 48.822 1.00 39.88 84 LYS A O 1
ATOM 702 N N . GLY A 1 85 ? -39.026 -50.947 50.144 1.00 31.33 85 GLY A N 1
ATOM 703 C CA . GLY A 1 85 ? -40.299 -51.656 50.003 1.00 31.33 85 GLY A CA 1
ATOM 704 C C . GLY A 1 85 ? -41.378 -50.702 49.487 1.00 31.33 85 GLY A C 1
ATOM 705 O O . GLY A 1 85 ? -41.755 -49.757 50.171 1.00 31.33 85 GLY A O 1
ATOM 706 N N . THR A 1 86 ? -41.834 -50.930 48.259 1.00 38.62 86 THR A N 1
ATOM 707 C CA . THR A 1 86 ? -43.090 -50.418 47.695 1.00 38.62 86 THR A CA 1
ATOM 708 C C . THR A 1 86 ? -44.261 -51.140 48.349 1.00 38.62 86 THR A C 1
ATOM 710 O O . THR A 1 86 ? -44.308 -52.363 48.262 1.00 38.62 86 THR A O 1
ATOM 713 N N . LEU A 1 87 ? -45.230 -50.413 48.908 1.00 34.56 87 LEU A N 1
ATOM 714 C CA . LEU A 1 87 ? -46.575 -50.934 49.154 1.00 34.56 87 LEU A CA 1
ATOM 715 C C . LEU A 1 87 ? -47.611 -49.866 48.785 1.00 34.56 87 LEU A C 1
ATOM 717 O O . LEU A 1 87 ? -47.635 -48.771 49.342 1.00 34.56 87 LEU A O 1
ATOM 721 N N . PHE A 1 88 ? -48.419 -50.210 47.783 1.00 33.16 88 PHE A N 1
ATOM 722 C CA . PHE A 1 88 ? -49.672 -49.554 47.425 1.00 33.16 88 PHE A CA 1
ATOM 723 C C . PHE A 1 88 ? -50.716 -49.721 48.547 1.00 33.16 88 PHE A C 1
ATOM 725 O O . PHE A 1 88 ? -50.601 -50.652 49.348 1.00 33.16 88 PHE A O 1
ATOM 732 N N . PRO A 1 89 ? -51.758 -48.872 48.589 1.00 44.03 89 PRO A N 1
ATOM 733 C CA . PRO A 1 89 ? -52.842 -48.989 49.553 1.00 44.03 89 PRO A CA 1
ATOM 734 C C . PRO A 1 89 ? -53.894 -49.979 49.039 1.00 44.03 89 PRO A C 1
ATOM 736 O O . PRO A 1 89 ? -54.400 -49.808 47.932 1.00 44.03 89 PRO A O 1
ATOM 739 N N . VAL A 1 90 ? -54.260 -50.991 49.830 1.00 32.22 90 VAL A N 1
ATOM 740 C CA . VAL A 1 90 ? -55.445 -51.818 49.553 1.00 32.22 90 VAL A CA 1
ATOM 741 C C . VAL A 1 90 ? -56.166 -52.149 50.860 1.00 32.22 90 VAL A C 1
ATOM 743 O O . VAL A 1 90 ? -55.676 -52.911 51.684 1.00 32.22 90 VAL A O 1
ATOM 746 N N . ASN A 1 91 ? -57.313 -51.488 51.019 1.00 30.77 91 ASN A N 1
ATOM 747 C CA . ASN A 1 91 ? -58.570 -51.908 51.641 1.00 30.77 91 ASN A CA 1
ATOM 748 C C . ASN A 1 91 ? -58.531 -53.034 52.689 1.00 30.77 91 ASN A C 1
ATOM 750 O O . ASN A 1 91 ? -58.458 -54.211 52.349 1.00 30.77 91 ASN A O 1
ATOM 754 N N . CYS A 1 92 ? -58.779 -52.665 53.950 1.00 31.03 92 CYS A N 1
ATOM 755 C CA . CYS A 1 92 ? -59.432 -53.558 54.904 1.00 31.03 92 CYS A CA 1
ATOM 756 C C . CYS A 1 92 ? -60.945 -53.481 54.688 1.00 31.03 92 CYS A C 1
ATOM 758 O O . CYS A 1 92 ? -61.588 -52.482 55.010 1.00 31.03 92 CYS A O 1
ATOM 760 N N . SER A 1 93 ? -61.522 -54.542 54.149 1.00 41.03 93 SER A N 1
ATOM 761 C CA . SER A 1 93 ? -62.941 -54.854 54.278 1.00 41.03 93 SER A CA 1
ATOM 762 C C . SER A 1 93 ? -63.042 -56.366 54.239 1.00 41.03 93 SER A C 1
ATOM 764 O O . SER A 1 93 ? -63.191 -56.930 53.167 1.00 41.03 93 SER A O 1
ATOM 766 N N . ASP A 1 94 ? -62.909 -57.002 55.401 1.00 31.97 94 ASP A N 1
ATOM 767 C CA . ASP A 1 94 ? -63.309 -58.393 55.571 1.00 31.97 94 ASP A CA 1
ATOM 768 C C . ASP A 1 94 ? -64.275 -58.489 56.749 1.00 31.97 94 ASP A C 1
ATOM 770 O O . ASP A 1 94 ? -63.996 -58.138 57.896 1.00 31.97 94 ASP A O 1
ATOM 774 N N . SER A 1 95 ? -65.468 -58.905 56.359 1.00 35.06 95 SER A N 1
ATOM 775 C CA . SER A 1 95 ? -66.667 -59.211 57.110 1.00 35.06 95 SER A CA 1
ATOM 776 C C . SER A 1 95 ? -66.423 -60.223 58.228 1.00 35.06 95 SER A C 1
ATOM 778 O O . SER A 1 95 ? -66.148 -61.394 57.965 1.00 35.06 95 SER A O 1
ATOM 780 N N . LEU A 1 96 ? -66.649 -59.804 59.474 1.00 38.66 96 LEU A N 1
ATOM 781 C CA . LEU A 1 96 ? -67.031 -60.726 60.540 1.00 38.66 96 LEU A CA 1
ATOM 782 C C . LEU A 1 96 ? -68.488 -61.126 60.297 1.00 38.66 96 LEU A C 1
ATOM 784 O O . LEU A 1 96 ? -69.418 -60.408 60.655 1.00 38.66 96 LEU A O 1
ATOM 788 N N . GLY A 1 97 ? -68.660 -62.252 59.607 1.00 32.91 97 GLY A N 1
ATOM 789 C CA . GLY A 1 97 ? -69.939 -62.932 59.502 1.00 32.91 97 GLY A CA 1
ATOM 790 C C . GLY A 1 97 ? -70.381 -63.411 60.881 1.00 32.91 97 GLY A C 1
ATOM 791 O O . GLY A 1 97 ? -69.714 -64.231 61.509 1.00 32.91 97 GLY A O 1
ATOM 792 N N . GLU A 1 98 ? -71.514 -62.895 61.339 1.00 40.00 98 GLU A N 1
ATOM 793 C CA . GLU A 1 98 ? -72.303 -63.524 62.388 1.00 40.00 98 GLU A CA 1
ATOM 794 C C . GLU A 1 98 ? -72.828 -64.868 61.866 1.00 40.00 98 GLU A C 1
ATOM 796 O O . GLU A 1 98 ? -73.447 -64.937 60.802 1.00 40.00 98 GLU A O 1
ATOM 801 N N . ILE A 1 99 ? -72.592 -65.943 62.619 1.00 39.00 99 ILE A N 1
ATOM 802 C CA . ILE A 1 99 ? -73.307 -67.214 62.466 1.00 39.00 99 ILE A CA 1
ATOM 803 C C . ILE A 1 99 ? -74.075 -67.476 63.776 1.00 39.00 99 ILE A C 1
ATOM 805 O O . ILE A 1 99 ? -73.541 -67.198 64.853 1.00 39.00 99 ILE A O 1
ATOM 809 N N . PRO A 1 100 ? -75.334 -67.958 63.708 1.00 40.91 100 PRO A N 1
ATOM 810 C CA . PRO A 1 100 ? -76.340 -67.809 64.761 1.00 40.91 100 PRO A CA 1
ATOM 811 C C . PRO A 1 100 ? -76.173 -68.810 65.916 1.00 40.91 100 PRO A C 1
ATOM 813 O O . PRO A 1 100 ? -75.691 -69.926 65.705 1.00 40.91 100 PRO A O 1
ATOM 816 N N . PRO A 1 101 ? -76.657 -68.492 67.130 1.00 50.72 101 PRO A N 1
ATOM 817 C CA . PRO A 1 101 ? -76.527 -69.368 68.287 1.00 50.72 101 PRO A CA 1
ATOM 818 C C . PRO A 1 101 ? -77.641 -70.421 68.312 1.00 50.72 101 PRO A C 1
ATOM 820 O O . PRO A 1 101 ? -78.550 -70.335 69.129 1.00 50.72 101 PRO A O 1
ATOM 823 N N . GLN A 1 102 ? -77.601 -71.424 67.431 1.00 42.38 102 GLN A N 1
ATOM 824 C CA . GLN A 1 102 ? -78.502 -72.582 67.532 1.00 42.38 102 GLN A CA 1
ATOM 825 C C . GLN A 1 102 ? -77.871 -73.870 66.987 1.00 42.38 102 GLN A C 1
ATOM 827 O O . GLN A 1 102 ? -78.242 -74.309 65.905 1.00 42.38 102 GLN A O 1
ATOM 832 N N . THR A 1 103 ? -76.958 -74.519 67.730 1.00 50.91 103 THR A N 1
ATOM 833 C CA . THR A 1 103 ? -76.778 -75.996 67.620 1.00 50.91 103 THR A CA 1
ATOM 834 C C . THR A 1 103 ? -76.056 -76.683 68.794 1.00 50.91 103 THR A C 1
ATOM 836 O O . THR A 1 103 ? -76.140 -77.898 68.906 1.00 50.91 103 THR A O 1
ATOM 839 N N . TYR A 1 104 ? -75.392 -75.987 69.722 1.00 47.78 104 TYR A N 1
ATOM 840 C CA . TYR A 1 104 ? -74.601 -76.661 70.775 1.00 47.78 104 TYR A CA 1
ATOM 841 C C . TYR A 1 104 ? -75.353 -76.913 72.089 1.00 47.78 104 TYR A C 1
ATOM 843 O O . TYR A 1 104 ? -74.837 -76.646 73.167 1.00 47.78 104 TYR A O 1
ATOM 851 N N . LEU A 1 105 ? -76.565 -77.458 72.016 1.00 47.28 105 LEU A N 1
ATOM 852 C CA . LEU A 1 105 ? -77.187 -78.131 73.160 1.00 47.28 105 LEU A CA 1
ATOM 853 C C . LEU A 1 105 ? -77.848 -79.414 72.681 1.00 47.28 105 LEU A C 1
ATOM 855 O O . LEU A 1 105 ? -79.065 -79.496 72.632 1.00 47.28 105 LEU A O 1
ATOM 859 N N . ASN A 1 106 ? -77.038 -80.390 72.285 1.00 49.50 106 ASN A N 1
ATOM 860 C CA . ASN A 1 106 ? -77.394 -81.804 72.318 1.00 49.50 106 ASN A CA 1
ATOM 861 C C . ASN A 1 106 ? -76.098 -82.612 72.207 1.00 49.50 106 ASN A C 1
ATOM 863 O O . ASN A 1 106 ? -75.309 -82.374 71.301 1.00 49.50 106 ASN A O 1
ATOM 867 N N . TYR A 1 107 ? -75.920 -83.569 73.119 1.00 46.91 107 TYR A N 1
ATOM 868 C CA . TYR A 1 107 ? -74.782 -84.490 73.244 1.00 46.91 107 TYR A CA 1
ATOM 869 C C . TYR A 1 107 ? -73.514 -83.928 73.893 1.00 46.91 107 TYR A C 1
ATOM 871 O O . TYR A 1 107 ? -72.544 -83.595 73.226 1.00 46.91 107 TYR A O 1
ATOM 879 N N . LEU A 1 108 ? -73.503 -83.925 75.228 1.00 46.28 108 LEU A N 1
ATOM 880 C CA . LEU A 1 108 ? -72.535 -84.704 76.018 1.00 46.28 108 LEU A CA 1
ATOM 881 C C . LEU A 1 108 ? -72.957 -84.650 77.494 1.00 46.28 108 LEU A C 1
ATOM 883 O O . LEU A 1 108 ? -72.448 -83.882 78.306 1.00 46.28 108 LEU A O 1
ATOM 887 N N . SER A 1 109 ? -73.965 -85.461 77.803 1.00 43.00 109 SER A N 1
ATOM 888 C CA . SER A 1 109 ? -74.239 -85.965 79.143 1.00 43.00 109 SER A CA 1
ATOM 889 C C . SER A 1 109 ? -73.230 -87.067 79.488 1.00 43.00 109 SER A C 1
ATOM 891 O O . SER A 1 109 ? -72.915 -87.903 78.643 1.00 43.00 109 SER A O 1
ATOM 893 N N . ASP A 1 110 ? -72.796 -87.057 80.748 1.00 42.66 110 ASP A N 1
ATOM 894 C CA . ASP A 1 110 ? -72.168 -88.156 81.490 1.00 42.66 110 ASP A CA 1
ATOM 895 C C . ASP A 1 110 ? -70.716 -88.538 81.143 1.00 42.66 110 ASP A C 1
ATOM 897 O O . ASP A 1 110 ? -70.447 -89.476 80.400 1.00 42.66 110 ASP A O 1
ATOM 901 N N . ILE A 1 111 ? -69.766 -87.822 81.771 1.00 42.22 111 ILE A N 1
ATOM 902 C CA . ILE A 1 111 ? -68.756 -88.324 82.738 1.00 42.22 111 ILE A CA 1
ATOM 903 C C . ILE A 1 111 ? -67.839 -87.137 83.167 1.00 42.22 111 ILE A C 1
ATOM 905 O O . ILE A 1 111 ? -67.227 -86.474 82.336 1.00 42.22 111 ILE A O 1
ATOM 909 N N . GLN A 1 112 ? -67.736 -86.909 84.491 1.00 45.00 112 GLN A N 1
ATOM 910 C CA . GLN A 1 112 ? -66.784 -86.057 85.255 1.00 45.00 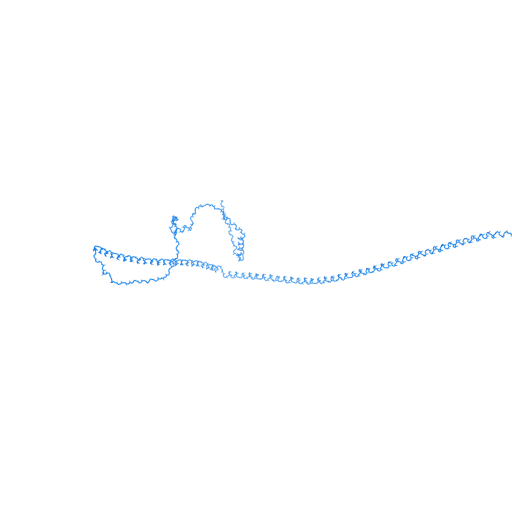112 GLN A CA 1
ATOM 911 C C . GLN A 1 112 ? -67.059 -84.528 85.440 1.00 45.00 112 GLN A C 1
ATOM 913 O O . GLN A 1 112 ? -66.380 -83.664 84.884 1.00 45.00 112 GLN A O 1
ATOM 918 N N . SER A 1 113 ? -67.952 -84.169 86.377 1.00 51.62 113 SER A N 1
ATOM 919 C CA . SER A 1 113 ? -68.280 -82.784 86.807 1.00 51.62 113 SER A CA 1
ATOM 920 C C . SER A 1 113 ? -67.135 -81.940 87.400 1.00 51.62 113 SER A C 1
ATOM 922 O O . SER A 1 113 ? -67.275 -80.724 87.494 1.00 51.62 113 SER A O 1
ATOM 924 N N . ILE A 1 114 ? -65.991 -82.526 87.772 1.00 52.50 114 ILE A N 1
ATOM 925 C CA . ILE A 1 114 ? -64.809 -81.748 88.205 1.00 52.50 114 ILE A CA 1
ATOM 926 C C . ILE A 1 114 ? -64.060 -81.161 86.991 1.00 52.50 114 ILE A C 1
ATOM 928 O O . ILE A 1 114 ? -63.477 -80.084 87.091 1.00 52.50 114 ILE A O 1
ATOM 932 N N . GLY A 1 115 ? -64.129 -81.814 85.822 1.00 53.00 115 GLY A N 1
ATOM 933 C CA . GLY A 1 115 ? -63.511 -81.319 84.589 1.00 53.00 115 GLY A CA 1
ATOM 934 C C . GLY A 1 115 ? -64.238 -80.101 84.018 1.00 53.00 115 GLY A C 1
ATOM 935 O O . GLY A 1 115 ? -63.603 -79.120 83.655 1.00 53.00 115 GLY A O 1
ATOM 936 N N . ILE A 1 116 ? -65.573 -80.108 84.011 1.00 57.12 116 ILE A N 1
ATOM 937 C CA . ILE A 1 116 ? -66.396 -79.090 83.332 1.00 57.12 116 ILE A CA 1
ATOM 938 C C . ILE A 1 116 ? -66.346 -77.718 84.037 1.00 57.12 116 ILE A C 1
ATOM 940 O O . ILE A 1 116 ? -66.206 -76.696 83.367 1.00 57.12 116 ILE A O 1
ATOM 944 N N . ILE A 1 117 ? -66.385 -77.672 85.376 1.00 61.38 117 ILE A N 1
ATOM 945 C CA . ILE A 1 117 ? -66.330 -76.408 86.144 1.00 61.38 117 ILE A CA 1
ATOM 946 C C . ILE A 1 117 ? -64.939 -75.765 86.055 1.00 61.38 117 ILE A C 1
ATOM 948 O O . ILE A 1 117 ? -64.828 -74.556 85.855 1.00 61.38 117 ILE A O 1
ATOM 952 N N . ASN A 1 118 ? -63.879 -76.575 86.148 1.00 58.75 118 ASN A N 1
ATOM 953 C CA . ASN A 1 118 ? -62.505 -76.095 86.009 1.00 58.75 118 ASN A CA 1
ATOM 954 C C . ASN A 1 118 ? -62.253 -75.567 84.585 1.00 58.75 118 ASN A C 1
ATOM 956 O O . ASN A 1 118 ? -61.637 -74.525 84.404 1.00 58.75 118 ASN A O 1
ATOM 960 N N . THR A 1 119 ? -62.840 -76.213 83.574 1.00 59.97 119 THR A N 1
ATOM 961 C CA . THR A 1 119 ? -62.759 -75.734 82.189 1.00 59.97 119 THR A CA 1
ATOM 962 C C . THR A 1 119 ? -63.513 -74.404 82.000 1.00 59.97 119 THR A C 1
ATOM 964 O O . THR A 1 119 ? -62.977 -73.505 81.363 1.00 59.97 119 THR A O 1
ATOM 967 N N . PHE A 1 120 ? -64.706 -74.217 82.586 1.00 65.94 120 PHE A N 1
ATOM 968 C CA . PHE A 1 120 ? -65.475 -72.960 82.485 1.00 65.94 120 PHE A CA 1
ATOM 969 C C . PHE A 1 120 ? -64.782 -71.756 83.152 1.00 65.94 120 PHE A C 1
ATOM 971 O O . PHE A 1 120 ? -64.725 -70.678 82.562 1.00 65.94 120 PHE A O 1
ATOM 978 N N . PHE A 1 121 ? -64.217 -71.933 84.351 1.00 65.50 121 PHE A N 1
ATOM 979 C CA . PHE A 1 121 ? -63.454 -70.879 85.032 1.00 65.50 121 PHE A CA 1
ATOM 980 C C . PHE A 1 121 ? -62.199 -70.490 84.235 1.00 65.50 121 PHE A C 1
ATOM 982 O O . PHE A 1 121 ? -61.966 -69.310 83.972 1.00 65.50 121 PHE A O 1
ATOM 989 N N . VAL A 1 122 ? -61.464 -71.491 83.739 1.00 68.12 122 VAL A N 1
ATOM 990 C CA . VAL A 1 122 ? -60.310 -71.285 82.855 1.00 68.12 122 VAL A CA 1
ATOM 991 C C . VAL A 1 122 ? -60.724 -70.568 81.559 1.00 68.12 122 VAL A C 1
ATOM 993 O O . VAL A 1 122 ? -60.016 -69.671 81.111 1.00 68.12 122 VAL A O 1
ATOM 996 N N . PHE A 1 123 ? -61.896 -70.859 80.982 1.00 67.62 123 PHE A N 1
ATOM 997 C CA . PHE A 1 123 ? -62.410 -70.136 79.810 1.00 67.62 123 PHE A CA 1
ATOM 998 C C . PHE A 1 123 ? -62.682 -68.646 80.080 1.00 67.62 123 PHE A C 1
ATOM 1000 O O . PHE A 1 123 ? -62.378 -67.813 79.227 1.00 67.62 123 PHE A O 1
ATOM 1007 N N . GLN A 1 124 ? -63.219 -68.281 81.247 1.00 78.12 124 GLN A N 1
ATOM 1008 C CA . GLN A 1 124 ? -63.473 -66.877 81.593 1.00 78.12 124 GLN A CA 1
ATOM 1009 C C . GLN A 1 124 ? -62.171 -66.085 81.789 1.00 78.12 124 GLN A C 1
ATOM 1011 O O . GLN A 1 124 ? -62.057 -64.958 81.300 1.00 78.12 124 GLN A O 1
ATOM 1016 N N . GLU A 1 125 ? -61.175 -66.679 82.450 1.00 84.62 125 GLU A N 1
ATOM 1017 C CA . GLU A 1 125 ? -59.844 -66.081 82.601 1.00 84.62 125 GLU A CA 1
ATOM 1018 C C . GLU A 1 125 ? -59.131 -65.936 81.248 1.00 84.62 125 GLU A C 1
ATOM 1020 O O . GLU A 1 125 ? -58.519 -64.901 80.980 1.00 84.62 125 GLU A O 1
ATOM 1025 N N . ILE A 1 126 ? -59.280 -66.915 80.349 1.00 83.25 126 ILE A N 1
ATOM 1026 C CA . ILE A 1 126 ? -58.754 -66.844 78.977 1.00 83.25 126 ILE A CA 1
ATOM 1027 C C . ILE A 1 126 ? -59.388 -65.681 78.200 1.00 83.25 126 ILE A C 1
ATOM 1029 O O . ILE A 1 126 ? -58.675 -64.937 77.524 1.00 83.25 126 ILE A O 1
ATOM 1033 N N . ILE A 1 127 ? -60.705 -65.476 78.308 1.00 85.75 127 ILE A N 1
ATOM 1034 C CA . ILE A 1 127 ? -61.396 -64.365 77.631 1.00 85.75 127 ILE A CA 1
ATOM 1035 C C . ILE A 1 127 ? -60.944 -63.011 78.196 1.00 85.75 127 ILE A C 1
ATOM 1037 O O . ILE A 1 127 ? -60.673 -62.080 77.435 1.00 85.75 127 ILE A O 1
ATOM 1041 N N . GLN A 1 128 ? -60.812 -62.883 79.519 1.00 89.00 128 GLN A N 1
ATOM 1042 C CA . GLN A 1 128 ? -60.301 -61.654 80.133 1.00 89.00 128 GLN A CA 1
ATOM 1043 C C . GLN A 1 128 ? -58.860 -61.366 79.707 1.00 89.00 128 GLN A C 1
ATOM 1045 O O . GLN A 1 128 ? -58.546 -60.235 79.332 1.00 89.00 128 GLN A O 1
ATOM 1050 N N . LEU A 1 129 ? -58.002 -62.388 79.689 1.00 90.56 129 LEU A N 1
ATOM 1051 C CA . LEU A 1 129 ? -56.629 -62.258 79.218 1.00 90.56 129 LEU A CA 1
ATOM 1052 C C . LEU A 1 129 ? -56.577 -61.839 77.743 1.00 90.56 129 LEU A C 1
ATOM 1054 O O . LEU A 1 129 ? -55.793 -60.959 77.391 1.00 90.56 129 LEU A O 1
ATOM 1058 N N . SER A 1 130 ? -57.456 -62.385 76.898 1.00 90.38 130 SER A N 1
ATOM 1059 C CA . SER A 1 130 ? -57.591 -61.970 75.497 1.00 90.38 130 SER A CA 1
ATOM 1060 C C . SER A 1 130 ? -57.956 -60.488 75.367 1.00 90.38 130 SER A C 1
ATOM 1062 O O . SER A 1 130 ? -57.409 -59.797 74.510 1.00 90.38 130 SER A O 1
ATOM 1064 N N . ASN A 1 131 ? -58.845 -59.970 76.219 1.00 90.81 131 ASN A N 1
ATOM 1065 C CA . ASN A 1 131 ? -59.231 -58.556 76.202 1.00 90.81 131 ASN A CA 1
ATOM 1066 C C . ASN A 1 131 ? -58.083 -57.639 76.642 1.00 90.81 131 ASN A C 1
ATOM 1068 O O . ASN A 1 131 ? -57.837 -56.617 76.002 1.00 90.81 131 ASN A O 1
ATOM 1072 N N . TYR A 1 132 ? -57.340 -58.013 77.689 1.00 95.62 132 TYR A N 1
ATOM 1073 C CA . TYR A 1 132 ? -56.157 -57.258 78.109 1.00 95.62 132 TYR A CA 1
ATOM 1074 C C . TYR A 1 132 ? -55.055 -57.273 77.050 1.00 95.62 132 TYR A C 1
ATOM 1076 O O . TYR A 1 132 ? -54.410 -56.247 76.829 1.00 95.62 132 TYR A O 1
ATOM 1084 N N . LEU A 1 133 ? -54.863 -58.406 76.372 1.00 94.00 133 LEU A N 1
ATOM 1085 C CA . LEU A 1 133 ? -53.895 -58.527 75.289 1.00 94.00 133 LEU A CA 1
ATOM 1086 C C . LEU A 1 133 ? -54.288 -57.654 74.088 1.00 94.00 133 LEU A C 1
ATOM 1088 O O . LEU A 1 133 ? -53.441 -56.932 73.565 1.00 94.00 133 LEU A O 1
ATOM 1092 N N . ASN A 1 134 ? -55.567 -57.654 73.701 1.00 92.56 134 ASN A N 1
ATOM 1093 C CA . ASN A 1 134 ? -56.080 -56.801 72.624 1.00 92.56 134 ASN A CA 1
ATOM 1094 C C . ASN A 1 134 ? -55.942 -55.307 72.957 1.00 92.56 134 ASN A C 1
ATOM 1096 O O . ASN A 1 134 ? -55.465 -54.528 72.135 1.00 92.56 134 ASN A O 1
ATOM 1100 N N . GLU A 1 135 ? -56.278 -54.895 74.178 1.00 94.69 135 GLU A N 1
ATOM 1101 C CA . GLU A 1 135 ? -56.125 -53.503 74.610 1.00 94.69 135 GLU A CA 1
ATOM 1102 C C . GLU A 1 135 ? -54.645 -53.073 74.676 1.00 94.69 135 GLU A C 1
ATOM 1104 O O . GLU A 1 135 ? -54.291 -51.959 74.275 1.00 94.69 135 GLU A O 1
ATOM 1109 N N . ALA A 1 136 ? -53.750 -53.951 75.145 1.00 95.06 136 ALA A N 1
ATOM 1110 C CA . ALA A 1 136 ? -52.309 -53.700 75.126 1.00 95.06 136 ALA A CA 1
ATOM 1111 C C . ALA A 1 136 ? -51.785 -53.534 73.689 1.00 95.06 136 ALA A C 1
ATOM 1113 O O . ALA A 1 136 ? -51.032 -52.594 73.419 1.00 95.06 136 ALA A O 1
ATOM 1114 N N . LEU A 1 137 ? -52.249 -54.377 72.760 1.00 95.81 137 LEU A N 1
ATOM 1115 C CA . LEU A 1 137 ? -51.916 -54.295 71.339 1.00 95.81 137 LEU A CA 1
ATOM 1116 C C . LEU A 1 137 ? -52.410 -52.980 70.705 1.00 95.81 137 LEU A C 1
ATOM 1118 O O . LEU A 1 137 ? -51.663 -52.333 69.969 1.00 95.81 137 LEU A O 1
ATOM 1122 N N . HIS A 1 138 ? -53.629 -52.529 71.024 1.00 96.19 138 HIS A N 1
ATOM 1123 C CA . HIS A 1 138 ? -54.157 -51.247 70.539 1.00 96.19 138 HIS A CA 1
ATOM 1124 C C . HIS A 1 138 ? -53.334 -50.047 71.030 1.00 96.19 138 HIS A C 1
ATOM 1126 O O . HIS A 1 138 ? -53.015 -49.150 70.242 1.00 96.19 138 HIS A O 1
ATOM 1132 N N . ARG A 1 139 ? -52.931 -50.030 72.309 1.00 97.31 139 ARG A N 1
ATOM 1133 C CA . ARG A 1 139 ? -52.053 -48.978 72.857 1.00 97.31 139 ARG A CA 1
ATOM 1134 C C . ARG A 1 139 ? -50.678 -48.984 72.203 1.00 97.31 139 ARG A C 1
ATOM 1136 O O . ARG A 1 139 ? -50.141 -47.912 71.919 1.00 97.31 139 ARG A O 1
ATOM 1143 N N . GLU A 1 140 ? -50.127 -50.166 71.936 1.00 96.19 140 GLU A N 1
ATOM 1144 C CA . GLU A 1 140 ? -48.854 -50.306 71.231 1.00 96.19 140 GLU A CA 1
ATOM 1145 C C . GLU A 1 140 ? -48.942 -49.728 69.809 1.00 96.19 140 GLU A C 1
ATOM 1147 O O . GLU A 1 140 ? -48.081 -48.939 69.413 1.00 96.19 140 GLU A O 1
ATOM 1152 N N . LEU A 1 141 ? -50.006 -50.040 69.059 1.00 95.50 141 LEU A N 1
ATOM 1153 C CA . LEU A 1 141 ? -50.222 -49.495 67.715 1.00 95.50 141 LEU A CA 1
ATOM 1154 C C . LEU A 1 141 ? -50.369 -47.962 67.735 1.00 95.50 141 LEU A C 1
ATOM 1156 O O . LEU A 1 141 ? -49.756 -47.272 66.917 1.00 95.50 141 LEU A O 1
ATOM 1160 N N . ALA A 1 142 ? -51.106 -47.413 68.706 1.00 96.19 142 ALA A N 1
ATOM 1161 C CA . ALA A 1 142 ? -51.268 -45.967 68.870 1.00 96.19 142 ALA A CA 1
ATOM 1162 C C . ALA A 1 142 ? -49.944 -45.257 69.213 1.00 96.19 142 ALA A C 1
ATOM 1164 O O . ALA A 1 142 ? -49.669 -44.170 68.699 1.00 96.19 142 ALA A O 1
ATOM 1165 N N . LEU A 1 143 ? -49.100 -45.857 70.060 1.00 97.12 143 LEU A N 1
ATOM 1166 C CA . LEU A 1 143 ? -47.765 -45.330 70.361 1.00 97.12 143 LEU A CA 1
ATOM 1167 C C . LEU A 1 143 ? -46.844 -45.390 69.140 1.00 97.12 143 LEU A C 1
ATOM 1169 O O . LEU A 1 143 ? -46.132 -44.420 68.881 1.00 97.12 143 LEU A O 1
ATOM 1173 N N . LYS A 1 144 ? -46.897 -46.474 68.354 1.00 96.69 144 LYS A N 1
ATOM 1174 C CA . LYS A 1 144 ? -46.154 -46.583 67.089 1.00 96.69 144 LYS A CA 1
ATOM 1175 C C . LYS A 1 144 ? -46.557 -45.480 66.112 1.00 96.69 144 LYS A C 1
ATOM 1177 O O . LYS A 1 144 ? -45.682 -44.812 65.572 1.00 96.69 144 LYS A O 1
ATOM 1182 N N . GLN A 1 145 ? -47.854 -45.220 65.948 1.00 97.56 145 GLN A N 1
ATOM 1183 C CA . GLN A 1 145 ? -48.331 -44.134 65.087 1.00 97.56 145 GLN A CA 1
ATOM 1184 C C . GLN A 1 145 ? -47.862 -42.757 65.581 1.00 97.56 145 GLN A C 1
ATOM 1186 O O . GLN A 1 145 ? -47.367 -41.954 64.791 1.00 97.56 145 GLN A O 1
ATOM 1191 N N . LYS A 1 146 ? -47.953 -42.488 66.891 1.00 97.69 146 LYS A N 1
ATOM 1192 C CA . LYS A 1 146 ? -47.446 -41.237 67.483 1.00 97.69 146 LYS A CA 1
ATOM 1193 C C . LYS A 1 146 ? -45.940 -41.070 67.275 1.00 97.69 146 LYS A C 1
ATOM 1195 O O . LYS A 1 146 ? -45.493 -39.962 66.996 1.00 97.69 146 LYS A O 1
ATOM 1200 N N . MET A 1 147 ? -45.172 -42.154 67.381 1.00 97.56 147 MET A N 1
ATOM 1201 C CA . MET A 1 147 ? -43.729 -42.135 67.141 1.00 97.56 147 MET A CA 1
ATOM 1202 C C . MET A 1 147 ? -43.403 -41.766 65.691 1.00 97.56 147 MET A C 1
ATOM 1204 O O . MET A 1 147 ? -42.546 -40.916 65.468 1.00 97.56 147 MET A O 1
ATOM 1208 N N . VAL A 1 148 ? -44.118 -42.343 64.718 1.00 97.56 148 VAL A N 1
ATOM 1209 C CA . VAL A 1 148 ? -43.939 -42.019 63.292 1.00 97.56 148 VAL A CA 1
ATOM 1210 C C . VAL A 1 148 ? -44.200 -40.532 63.038 1.00 97.56 148 VAL A C 1
ATOM 1212 O O . VAL A 1 148 ? -43.347 -39.852 62.474 1.00 97.56 148 VAL A O 1
ATOM 1215 N N . ILE A 1 149 ? -45.312 -39.996 63.548 1.00 97.06 149 ILE A N 1
ATOM 1216 C CA . ILE A 1 149 ? -45.660 -38.575 63.384 1.00 97.06 149 ILE A CA 1
ATOM 1217 C C . ILE A 1 149 ? -44.603 -37.661 64.026 1.00 97.06 149 ILE A C 1
ATOM 1219 O O . ILE A 1 149 ? -44.198 -36.662 63.433 1.00 97.06 149 ILE A O 1
ATOM 1223 N N . LEU A 1 150 ? -44.128 -37.987 65.234 1.00 97.75 150 LEU A N 1
ATOM 1224 C CA . LEU A 1 150 ? -43.081 -37.205 65.900 1.00 97.75 150 LEU A CA 1
ATOM 1225 C C . LEU A 1 150 ? -41.759 -37.232 65.126 1.00 97.75 150 LEU A C 1
ATOM 1227 O O . LEU A 1 150 ? -41.074 -36.211 65.053 1.00 97.75 150 LEU A O 1
ATOM 1231 N N . GLN A 1 151 ? -41.406 -38.371 64.533 1.00 97.25 151 GLN A N 1
ATOM 1232 C CA . GLN A 1 151 ? -40.198 -38.505 63.727 1.00 97.25 151 GLN A CA 1
ATOM 1233 C C . GLN A 1 151 ? -40.285 -37.679 62.433 1.00 97.25 151 GLN A C 1
ATOM 1235 O O . GLN A 1 151 ? -39.314 -37.011 62.071 1.00 97.25 151 GLN A O 1
ATOM 1240 N N . GLU A 1 152 ? -41.448 -37.658 61.778 1.00 97.75 152 GLU A N 1
ATOM 1241 C CA . GLU A 1 152 ? -41.719 -36.810 60.609 1.00 97.75 152 GLU A CA 1
ATOM 1242 C C . GLU A 1 152 ? -41.669 -35.316 60.960 1.00 97.75 152 GLU A C 1
ATOM 1244 O O . GLU A 1 152 ? -41.003 -34.538 60.275 1.00 97.75 152 GLU A O 1
ATOM 1249 N N . LEU A 1 153 ? -42.307 -34.907 62.063 1.00 98.06 153 LEU A N 1
ATOM 1250 C CA . LEU A 1 153 ? -42.266 -33.525 62.553 1.00 98.06 153 LEU A CA 1
ATOM 1251 C C . LEU A 1 153 ? -40.841 -33.077 62.880 1.00 98.06 153 LEU A C 1
ATOM 1253 O O . LEU A 1 153 ? -40.448 -31.966 62.521 1.00 98.06 153 LEU A O 1
ATOM 1257 N N . LEU A 1 154 ? -40.049 -33.937 63.523 1.00 97.88 154 LEU A N 1
ATOM 1258 C CA . LEU A 1 154 ? -38.651 -33.643 63.821 1.00 97.88 154 LEU A CA 1
ATOM 1259 C C . LEU A 1 154 ? -37.832 -33.460 62.537 1.00 97.88 154 LEU A C 1
ATOM 1261 O O . LEU A 1 154 ? -37.049 -32.514 62.452 1.00 97.88 154 LEU A O 1
ATOM 1265 N N . ALA A 1 155 ? -38.031 -34.316 61.530 1.00 97.44 155 ALA A N 1
ATOM 1266 C CA . ALA A 1 155 ? -37.362 -34.178 60.239 1.00 97.44 155 ALA A CA 1
ATOM 1267 C C . ALA A 1 155 ? -37.723 -32.848 59.552 1.00 97.44 155 ALA A C 1
ATOM 1269 O O . ALA A 1 155 ? -36.827 -32.121 59.121 1.00 97.44 155 ALA A O 1
ATOM 1270 N N . MET A 1 156 ? -39.011 -32.483 59.533 1.00 98.00 156 MET A N 1
ATOM 1271 C CA . MET A 1 156 ? -39.473 -31.207 58.974 1.00 98.00 156 MET A CA 1
ATOM 1272 C C . MET A 1 156 ? -38.897 -29.995 59.719 1.00 98.00 156 MET A C 1
ATOM 1274 O O . MET A 1 156 ? -38.477 -29.026 59.088 1.00 98.00 156 MET A O 1
ATOM 1278 N N . LEU A 1 157 ? -38.834 -30.041 61.053 1.00 98.19 157 LEU A N 1
ATOM 1279 C CA . LEU A 1 157 ? -38.259 -28.963 61.864 1.00 98.19 157 LEU A CA 1
ATOM 1280 C C . LEU A 1 157 ? -36.756 -28.802 61.632 1.00 98.19 157 LEU A C 1
ATOM 1282 O O . LEU A 1 157 ? -36.277 -27.673 61.524 1.00 98.19 157 LEU A O 1
ATOM 1286 N N . LEU A 1 158 ? -36.013 -29.907 61.533 1.00 97.81 158 LEU A N 1
ATOM 1287 C CA . LEU A 1 158 ? -34.582 -29.869 61.229 1.00 97.81 158 LEU A CA 1
ATOM 1288 C C . LEU A 1 158 ? -34.326 -29.268 59.844 1.00 97.81 158 LEU A C 1
ATOM 1290 O O . LEU A 1 158 ? -33.466 -28.398 59.711 1.00 97.81 158 LEU A O 1
ATOM 1294 N N . GLU A 1 159 ? -35.102 -29.666 58.834 1.00 97.88 159 GLU A N 1
ATOM 1295 C CA . GLU A 1 159 ? -34.988 -29.110 57.484 1.00 97.88 159 GLU A CA 1
ATOM 1296 C C . GLU A 1 159 ? -35.343 -27.613 57.451 1.00 97.88 159 GLU A C 1
ATOM 1298 O O . GLU A 1 159 ? -34.642 -26.810 56.827 1.00 97.88 159 GLU A O 1
ATOM 1303 N N . ALA A 1 160 ? -36.405 -27.207 58.153 1.00 97.56 160 ALA A N 1
ATOM 1304 C CA . ALA A 1 160 ? -36.804 -25.807 58.260 1.00 97.56 160 ALA A CA 1
ATOM 1305 C C . ALA A 1 160 ? -35.733 -24.960 58.967 1.00 97.56 160 ALA A C 1
ATOM 1307 O O . ALA A 1 160 ? -35.368 -23.8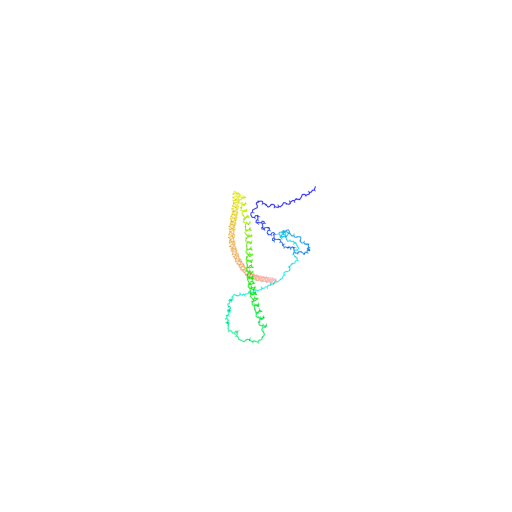88 58.475 1.00 97.56 160 ALA A O 1
ATOM 1308 N N . ALA A 1 161 ? -35.174 -25.456 60.074 1.00 97.94 161 ALA A N 1
ATOM 1309 C CA . ALA A 1 161 ? -34.070 -24.805 60.771 1.00 97.94 161 ALA A CA 1
ATOM 1310 C C . ALA A 1 161 ? -32.838 -24.685 59.864 1.00 97.94 161 ALA A C 1
ATOM 1312 O O . ALA A 1 161 ? -32.198 -23.631 59.836 1.00 97.94 161 ALA A O 1
ATOM 1313 N N . GLU A 1 162 ? -32.536 -25.724 59.073 1.00 97.69 162 GLU A N 1
ATOM 1314 C CA . GLU A 1 162 ? -31.415 -25.717 58.136 1.00 97.69 162 GLU A CA 1
ATOM 1315 C C . GLU A 1 162 ? -31.552 -24.632 57.064 1.00 97.69 162 GLU A C 1
ATOM 1317 O O . GLU A 1 162 ? -30.619 -23.864 56.805 1.00 97.69 162 GLU A O 1
ATOM 1322 N N . LYS A 1 163 ? -32.739 -24.535 56.464 1.00 97.38 163 LYS A N 1
ATOM 1323 C CA . LYS A 1 163 ? -33.063 -23.489 55.489 1.00 97.38 163 LYS A CA 1
ATOM 1324 C C . LYS A 1 163 ? -32.976 -22.098 56.117 1.00 97.38 163 LYS A C 1
ATOM 1326 O O . LYS A 1 163 ? -32.423 -21.191 55.494 1.00 97.38 163 LYS A O 1
ATOM 1331 N N . SER A 1 164 ? -33.452 -21.944 57.354 1.00 97.88 164 SER A N 1
ATOM 1332 C CA . SER A 1 164 ? -33.453 -20.664 58.066 1.00 97.88 164 SER A CA 1
ATOM 1333 C C . SER A 1 164 ? -32.042 -20.122 58.304 1.00 97.88 164 SER A C 1
ATOM 1335 O O . SER A 1 164 ? -31.756 -18.986 57.924 1.00 97.88 164 SER A O 1
ATOM 1337 N N . TRP A 1 165 ? -31.125 -20.912 58.881 1.00 97.75 165 TRP A N 1
ATOM 1338 C CA . TRP A 1 165 ? -29.771 -20.407 59.164 1.00 97.75 165 TRP A CA 1
ATOM 1339 C C . TRP A 1 165 ? -28.970 -20.150 57.882 1.00 97.75 165 TRP A C 1
ATOM 1341 O O . TRP A 1 165 ? -28.191 -19.197 57.821 1.00 97.75 165 TRP A O 1
ATOM 1351 N N . LYS A 1 166 ? -29.188 -20.953 56.829 1.00 98.12 166 LYS A N 1
ATOM 1352 C CA . LYS A 1 166 ? -28.588 -20.719 55.505 1.00 98.12 166 LYS A CA 1
ATOM 1353 C C . LYS A 1 166 ? -29.067 -19.404 54.895 1.00 98.12 166 LYS A C 1
ATOM 1355 O O . LYS A 1 166 ? -28.252 -18.656 54.356 1.00 98.12 166 LYS A O 1
ATOM 1360 N N . GLY A 1 167 ? -30.367 -19.120 54.982 1.00 97.56 167 GLY A N 1
ATOM 1361 C CA . GLY A 1 167 ? -30.948 -17.852 54.540 1.00 97.56 167 GLY A CA 1
ATOM 1362 C C . GLY A 1 167 ? -30.324 -16.664 55.270 1.00 97.56 167 GLY A C 1
ATOM 1363 O O . GLY A 1 167 ? -29.796 -15.759 54.625 1.00 97.56 167 GLY A O 1
ATOM 1364 N N . GLN A 1 168 ? -30.282 -16.730 56.602 1.00 97.44 168 GLN A N 1
ATOM 1365 C CA . GLN A 1 168 ? -29.739 -15.664 57.444 1.00 97.44 168 GLN A CA 1
ATOM 1366 C C . GLN A 1 168 ? -28.254 -15.383 57.168 1.00 97.44 168 GLN A C 1
ATOM 1368 O O . GLN A 1 168 ? -27.860 -14.234 56.989 1.00 97.44 168 GLN A O 1
ATOM 1373 N N . PHE A 1 169 ? -27.427 -16.423 57.037 1.00 96.94 169 PHE A N 1
ATOM 1374 C CA . PHE A 1 169 ? -26.011 -16.255 56.699 1.00 96.94 169 PHE A CA 1
ATOM 1375 C C . PHE A 1 169 ? -25.802 -15.559 55.343 1.00 96.94 169 PHE A C 1
ATOM 1377 O O . PHE A 1 169 ? -24.908 -14.720 55.193 1.00 96.94 169 PHE A O 1
ATOM 1384 N N . ASN A 1 170 ? -26.611 -15.907 54.339 1.00 97.38 170 ASN A N 1
ATOM 1385 C CA . ASN A 1 170 ? -26.527 -15.282 53.020 1.00 97.38 170 ASN A CA 1
ATOM 1386 C C . ASN A 1 170 ? -26.941 -13.808 53.063 1.00 97.38 170 ASN A C 1
ATOM 1388 O O . ASN A 1 170 ? -26.295 -12.977 52.423 1.00 97.38 170 ASN A O 1
ATOM 1392 N N . GLU A 1 171 ? -27.976 -13.480 53.832 1.00 97.44 171 GLU A N 1
ATOM 1393 C CA . GLU A 1 171 ? -28.408 -12.103 54.055 1.00 97.44 171 GLU A CA 1
ATOM 1394 C C . GLU A 1 171 ? -27.301 -11.271 54.718 1.00 97.44 171 GLU A C 1
ATOM 1396 O O . GLU A 1 171 ? -26.953 -10.200 54.220 1.00 97.44 171 GLU A O 1
ATOM 1401 N N . ASP A 1 172 ? -26.673 -11.794 55.772 1.00 98.12 172 ASP A N 1
ATOM 1402 C CA . ASP A 1 172 ? -25.574 -11.115 56.466 1.00 98.12 172 ASP A CA 1
ATOM 1403 C C . ASP A 1 172 ? -24.371 -10.886 55.541 1.00 98.12 172 ASP A C 1
ATOM 1405 O O . ASP A 1 172 ? -23.798 -9.793 55.496 1.00 98.12 172 ASP A O 1
ATOM 1409 N N . LYS A 1 173 ? -24.024 -11.880 54.715 1.00 98.06 173 LYS A N 1
ATOM 1410 C CA . LYS A 1 173 ? -22.969 -11.747 53.701 1.00 98.06 173 LYS A CA 1
ATOM 1411 C C . LYS A 1 173 ? -23.276 -10.627 52.700 1.00 98.06 173 LYS A C 1
ATOM 1413 O O . LYS A 1 173 ? -22.374 -9.865 52.337 1.00 98.06 173 LYS A O 1
ATOM 1418 N N . LEU A 1 174 ? -24.524 -10.528 52.240 1.00 97.88 174 LEU A N 1
ATOM 1419 C CA . LEU A 1 174 ? -24.957 -9.483 51.310 1.00 97.88 174 LEU A CA 1
ATOM 1420 C C . LEU A 1 174 ? -24.956 -8.102 51.974 1.00 97.88 174 LEU A C 1
ATOM 1422 O O . LEU A 1 174 ? -24.443 -7.157 51.373 1.00 97.88 174 LEU A O 1
ATOM 1426 N N . LYS A 1 175 ? -25.421 -7.990 53.224 1.00 98.06 175 LYS A N 1
ATOM 1427 C CA . LYS A 1 175 ? -25.363 -6.748 54.013 1.00 98.06 175 LYS A CA 1
ATOM 1428 C C . LYS A 1 175 ? -23.931 -6.239 54.166 1.00 98.06 175 LYS A C 1
ATOM 1430 O O . LYS A 1 175 ? -23.671 -5.063 53.916 1.00 98.06 175 LYS A O 1
ATOM 1435 N N . CYS A 1 176 ? -22.974 -7.116 54.483 1.00 97.31 176 CYS A N 1
ATOM 1436 C CA . CYS A 1 176 ? -21.561 -6.731 54.551 1.00 97.31 176 CYS A CA 1
ATOM 1437 C C . CYS A 1 176 ? -21.030 -6.213 53.203 1.00 97.31 176 CYS A C 1
ATOM 1439 O O . CYS A 1 176 ? -20.273 -5.241 53.165 1.00 97.31 176 CYS A O 1
ATOM 1441 N N . ARG A 1 177 ? -21.421 -6.839 52.083 1.00 97.88 177 ARG A N 1
ATOM 1442 C CA . ARG A 1 177 ? -20.996 -6.400 50.746 1.00 97.88 177 ARG A CA 1
ATOM 1443 C C . ARG A 1 177 ? -21.604 -5.051 50.363 1.00 97.88 177 ARG A C 1
ATOM 1445 O O . ARG A 1 177 ? -20.878 -4.219 49.821 1.00 97.88 177 ARG A O 1
ATOM 1452 N N . LEU A 1 178 ? -22.889 -4.846 50.649 1.00 97.62 178 LEU A N 1
ATOM 1453 C CA . LEU A 1 178 ? -23.578 -3.573 50.432 1.00 97.62 178 LEU A CA 1
ATOM 1454 C C . LEU A 1 178 ? -22.891 -2.450 51.205 1.00 97.62 178 LEU A C 1
ATOM 1456 O O . LEU A 1 178 ? -22.445 -1.486 50.592 1.00 97.62 178 LEU A O 1
ATOM 1460 N N . SER A 1 179 ? -22.662 -2.647 52.505 1.00 97.50 179 SER A N 1
ATOM 1461 C CA . SER A 1 179 ? -21.986 -1.654 53.343 1.00 97.50 179 SER A CA 1
ATOM 1462 C C . SER A 1 179 ? -20.582 -1.303 52.827 1.00 97.50 179 SER A C 1
ATOM 1464 O O . SER A 1 179 ? -20.185 -0.139 52.827 1.00 97.50 179 SER A O 1
ATOM 1466 N N . MET A 1 180 ? -19.813 -2.276 52.322 1.00 97.38 180 MET A N 1
ATOM 1467 C CA . MET A 1 180 ? -18.506 -1.997 51.710 1.00 97.38 180 MET A CA 1
ATOM 1468 C C . MET A 1 180 ? -18.624 -1.114 50.458 1.00 97.38 180 MET A C 1
ATOM 1470 O O . MET A 1 180 ? -17.825 -0.195 50.287 1.00 97.38 180 MET A O 1
ATOM 1474 N N . LEU A 1 181 ? -19.579 -1.405 49.569 1.00 96.56 181 LEU A N 1
ATOM 1475 C CA . LEU A 1 181 ? -19.778 -0.652 48.327 1.00 96.56 181 LEU A CA 1
ATOM 1476 C C . LEU A 1 181 ? -20.295 0.764 48.594 1.00 96.56 181 LEU A C 1
ATOM 1478 O O . LEU A 1 181 ? -19.815 1.710 47.975 1.00 96.56 181 LEU A O 1
ATOM 1482 N N . GLU A 1 182 ? -21.207 0.920 49.550 1.00 96.19 182 GLU A N 1
ATOM 1483 C CA . GLU A 1 182 ? -21.685 2.225 50.010 1.00 96.19 182 GLU A CA 1
ATOM 1484 C C . GLU A 1 182 ? -20.537 3.063 50.575 1.00 96.19 182 GLU A C 1
ATOM 1486 O O . GLU A 1 182 ? -20.362 4.210 50.171 1.00 96.19 182 GLU A O 1
ATOM 1491 N N . ASN A 1 183 ? -19.683 2.469 51.415 1.00 93.19 183 ASN A N 1
ATOM 1492 C CA . ASN A 1 183 ? -18.491 3.142 51.929 1.00 93.19 183 ASN A CA 1
ATOM 1493 C C . ASN A 1 183 ? -17.537 3.562 50.801 1.00 93.19 183 ASN A C 1
ATOM 1495 O O . ASN A 1 183 ? -17.017 4.674 50.824 1.00 93.19 183 ASN A O 1
ATOM 1499 N N . GLN A 1 184 ? -17.316 2.717 49.788 1.00 93.31 184 GLN A N 1
ATOM 1500 C CA . GLN A 1 184 ? -16.490 3.083 48.630 1.00 93.31 184 GLN A CA 1
ATOM 1501 C C . GLN A 1 184 ? -17.081 4.264 47.858 1.00 93.31 184 GLN A C 1
ATOM 1503 O O . GLN A 1 184 ? -16.366 5.219 47.556 1.00 93.31 184 GLN A O 1
ATOM 1508 N N . LEU A 1 185 ? -18.382 4.221 47.572 1.00 88.56 185 LEU A N 1
ATOM 1509 C CA . LEU A 1 185 ? -19.078 5.295 46.875 1.00 88.56 185 LEU A CA 1
ATOM 1510 C C . LEU A 1 185 ? -19.037 6.598 47.679 1.00 88.56 185 LEU A C 1
ATOM 1512 O O . LEU A 1 185 ? -18.790 7.666 47.119 1.00 88.56 185 LEU A O 1
ATOM 1516 N N . GLN A 1 186 ? -19.232 6.515 48.993 1.00 88.56 186 GLN A N 1
ATOM 1517 C CA . GLN A 1 186 ? -19.175 7.657 49.892 1.00 88.56 186 GLN A CA 1
ATOM 1518 C C . GLN A 1 186 ? -17.772 8.265 49.940 1.00 88.56 186 GLN A C 1
ATOM 1520 O O . GLN A 1 186 ? -17.638 9.477 49.795 1.00 88.56 186 GLN A O 1
ATOM 1525 N N . ILE A 1 187 ? -16.729 7.441 50.053 1.00 83.38 187 ILE A N 1
ATOM 1526 C CA . ILE A 1 187 ? -15.327 7.876 50.001 1.00 83.38 187 ILE A CA 1
ATOM 1527 C C . ILE A 1 187 ? -15.031 8.562 48.664 1.00 83.38 187 ILE A C 1
ATOM 1529 O O . ILE A 1 187 ? -14.439 9.636 48.652 1.00 83.38 187 ILE A O 1
ATOM 1533 N N . CYS A 1 188 ? -15.474 8.007 47.533 1.00 79.00 188 CYS A N 1
ATOM 1534 C CA . CYS A 1 188 ? -15.341 8.665 46.231 1.00 79.00 188 CYS A CA 1
ATOM 1535 C C . CYS A 1 188 ? -16.092 10.007 46.199 1.00 79.00 188 CYS A C 1
ATOM 1537 O O . CYS A 1 188 ? -15.551 11.026 45.783 1.00 79.00 188 CYS A O 1
ATOM 1539 N N . THR A 1 189 ? -17.319 10.048 46.700 1.00 79.69 189 THR A N 1
ATOM 1540 C CA . THR A 1 189 ? -18.129 11.275 46.714 1.00 79.69 189 THR A CA 1
ATOM 1541 C C . THR A 1 189 ? -17.514 12.362 47.605 1.00 79.69 189 THR A C 1
ATOM 1543 O O . THR A 1 189 ? -17.584 13.542 47.271 1.00 79.69 189 THR A O 1
ATOM 1546 N N . GLN A 1 190 ? -16.884 11.980 48.719 1.00 76.44 190 GLN A N 1
ATOM 1547 C CA . GLN A 1 190 ? -16.266 12.903 49.674 1.00 76.44 190 GLN A CA 1
ATOM 1548 C C . GLN A 1 190 ? -14.848 13.334 49.271 1.00 76.44 190 GLN A C 1
ATOM 1550 O O . GLN A 1 190 ? -14.482 14.491 49.469 1.00 76.44 190 GLN A O 1
ATOM 1555 N N . ASN A 1 191 ? -14.050 12.438 48.685 1.00 70.88 191 ASN A N 1
ATOM 1556 C CA . ASN A 1 191 ? -12.644 12.708 48.368 1.00 70.88 191 ASN A CA 1
ATOM 1557 C C . ASN A 1 191 ? -12.453 13.488 47.066 1.00 70.88 191 ASN A C 1
ATOM 1559 O O . ASN A 1 191 ? -11.432 14.157 46.893 1.00 70.88 191 ASN A O 1
ATOM 1563 N N . TYR A 1 192 ? -13.414 13.436 46.144 1.00 63.28 192 TYR A N 1
ATOM 1564 C CA . TYR A 1 192 ? -13.345 14.221 44.921 1.00 63.28 192 TYR A CA 1
ATOM 1565 C C . TYR A 1 192 ? -14.168 15.496 45.064 1.00 63.28 192 TYR A C 1
ATOM 1567 O O . TYR A 1 192 ? -15.389 15.500 44.921 1.00 63.28 192 TYR A O 1
ATOM 1575 N N . SER A 1 193 ? -13.490 16.630 45.271 1.00 74.69 193 SER A N 1
ATOM 1576 C CA . SER A 1 193 ? -14.160 17.919 45.096 1.00 74.69 193 SER A CA 1
ATOM 1577 C C . SER A 1 193 ? -14.712 18.000 43.668 1.00 74.69 193 SER A C 1
ATOM 1579 O O . SER A 1 193 ? -14.036 17.619 42.709 1.00 74.69 193 SER A O 1
ATOM 1581 N N . LYS A 1 194 ? -15.924 18.542 43.493 1.00 77.75 194 LYS A N 1
ATOM 1582 C CA . LYS A 1 194 ? -16.545 18.757 42.168 1.00 77.75 194 LYS A CA 1
ATOM 1583 C C . LYS A 1 194 ? -15.588 19.444 41.176 1.00 77.75 194 LYS A C 1
ATOM 1585 O O . LYS A 1 194 ? -15.643 19.192 39.976 1.00 77.75 194 LYS A O 1
ATOM 1590 N N . ARG A 1 195 ? -14.674 20.284 41.683 1.00 78.50 195 ARG A N 1
ATOM 1591 C CA . ARG A 1 195 ? -13.603 20.932 40.907 1.00 78.50 195 ARG A CA 1
ATOM 1592 C C . ARG A 1 195 ? -12.474 19.975 40.508 1.00 78.50 195 ARG A C 1
ATOM 1594 O O . ARG A 1 195 ? -12.005 20.066 39.381 1.00 78.50 195 ARG A O 1
ATOM 1601 N N . GLY A 1 196 ? -12.042 19.079 41.396 1.00 82.62 196 GLY A N 1
ATOM 1602 C CA . GLY A 1 196 ? -11.027 18.063 41.101 1.00 82.62 196 GLY A CA 1
ATOM 1603 C C . GLY A 1 196 ? -11.501 17.068 40.044 1.00 82.62 196 GLY A C 1
ATOM 1604 O O . GLY A 1 196 ? -10.790 16.829 39.074 1.00 82.62 196 GLY A O 1
ATOM 1605 N N . LEU A 1 197 ? -12.742 16.584 40.164 1.00 84.69 197 LEU A N 1
ATOM 1606 C CA . LEU A 1 197 ? -13.337 15.684 39.171 1.00 84.69 197 LEU A CA 1
ATOM 1607 C C . LEU A 1 197 ? -13.462 16.362 37.795 1.00 84.69 197 LEU A C 1
ATOM 1609 O O . LEU A 1 197 ? -13.070 15.793 36.780 1.00 84.69 197 LEU A O 1
ATOM 1613 N N . LYS A 1 198 ? -13.934 17.619 37.767 1.00 88.12 198 LYS A N 1
ATOM 1614 C CA . LYS A 1 198 ? -14.011 18.421 36.536 1.00 88.12 198 LYS A CA 1
ATOM 1615 C C . LYS A 1 198 ? -12.634 18.636 35.897 1.00 88.12 198 LYS A C 1
ATOM 1617 O O . LYS A 1 198 ? -12.536 18.610 34.679 1.00 88.12 198 LYS A O 1
ATOM 1622 N N . ARG A 1 199 ? -11.580 18.831 36.697 1.00 90.44 199 ARG A N 1
ATOM 1623 C CA . ARG A 1 199 ? -10.206 18.987 36.195 1.00 90.44 199 ARG A CA 1
ATOM 1624 C C . ARG A 1 199 ? -9.708 17.715 35.516 1.00 90.44 199 ARG A C 1
ATOM 1626 O O . ARG A 1 199 ? -9.202 17.803 34.409 1.00 90.44 199 ARG A O 1
ATOM 1633 N N . VAL A 1 200 ? -9.884 16.557 36.154 1.00 90.44 200 VAL A N 1
ATOM 1634 C CA . VAL A 1 200 ? -9.471 15.269 35.574 1.00 90.44 200 VAL A CA 1
ATOM 1635 C C . VAL A 1 200 ? -10.237 14.984 34.282 1.00 90.44 200 VAL A C 1
ATOM 1637 O O . VAL A 1 200 ? -9.634 14.556 33.310 1.00 90.44 200 VAL A O 1
ATOM 1640 N N . LEU A 1 201 ? -11.540 15.277 34.231 1.00 91.88 201 LEU A N 1
ATOM 1641 C CA . LEU A 1 201 ? -12.327 15.114 33.004 1.00 91.88 201 LEU A CA 1
ATOM 1642 C C . LEU A 1 201 ? -11.841 16.014 31.861 1.00 91.88 201 LEU A C 1
ATOM 1644 O O . LEU A 1 201 ? -11.757 15.549 30.731 1.00 91.88 201 LEU A O 1
ATOM 1648 N N . LEU A 1 202 ? -11.509 17.277 32.148 1.00 95.50 202 LEU A N 1
ATOM 1649 C CA . LEU A 1 202 ? -10.946 18.184 31.143 1.00 95.50 202 LEU A CA 1
ATOM 1650 C C . LEU A 1 202 ? -9.580 17.702 30.646 1.00 95.50 202 LEU A C 1
ATOM 1652 O O . LEU A 1 202 ? -9.347 17.707 29.446 1.00 95.50 202 LEU A O 1
ATOM 1656 N N . GLU A 1 203 ? -8.718 17.243 31.553 1.00 96.94 203 GLU A N 1
ATOM 1657 C CA . GLU A 1 203 ? -7.409 16.679 31.210 1.00 96.94 203 GLU A CA 1
ATOM 1658 C C . GLU A 1 203 ? -7.543 15.436 30.319 1.00 96.94 203 GLU A C 1
ATOM 1660 O O . GLU A 1 203 ? -6.846 15.304 29.320 1.00 96.94 203 GLU A O 1
ATOM 1665 N N . MET A 1 204 ? -8.472 14.530 30.637 1.00 95.12 204 MET A N 1
ATOM 1666 C CA . MET A 1 204 ? -8.695 13.340 29.812 1.00 95.12 204 MET A CA 1
ATOM 1667 C C . MET A 1 204 ? -9.264 13.680 28.432 1.00 95.12 204 MET A C 1
ATOM 1669 O O . MET A 1 204 ? -8.896 13.035 27.451 1.00 95.12 204 MET A O 1
ATOM 1673 N N . GLU A 1 205 ? -10.142 14.682 28.337 1.00 97.25 205 GLU A N 1
ATOM 1674 C CA . GLU A 1 205 ? -10.660 15.133 27.043 1.00 97.25 205 GLU A CA 1
ATOM 1675 C C . GLU A 1 205 ? -9.563 15.803 26.201 1.00 97.25 205 GLU A C 1
ATOM 1677 O O . GLU A 1 205 ? -9.474 15.526 25.007 1.00 97.25 205 GLU A O 1
ATOM 1682 N N . ASP A 1 206 ? -8.677 16.599 26.809 1.00 98.12 206 ASP A N 1
ATOM 1683 C CA . ASP A 1 206 ? -7.518 17.190 26.123 1.00 98.12 206 ASP A CA 1
ATOM 1684 C C . ASP A 1 206 ? -6.549 16.114 25.609 1.00 98.12 206 ASP A C 1
ATOM 1686 O O . ASP A 1 206 ? -6.153 16.115 24.442 1.00 98.12 206 ASP A O 1
ATOM 1690 N N . GLN A 1 207 ? -6.231 15.119 26.443 1.00 97.62 207 GLN A N 1
ATOM 1691 C CA . GLN A 1 207 ? -5.391 13.991 26.039 1.00 97.62 207 GLN A CA 1
ATOM 1692 C C . GLN A 1 207 ? -6.003 13.221 24.870 1.00 97.62 207 GLN A C 1
ATOM 1694 O O . GLN A 1 207 ? -5.309 12.935 23.893 1.00 97.62 207 GLN A O 1
ATOM 1699 N N . LYS A 1 208 ? -7.304 12.915 24.932 1.00 97.88 208 LYS A N 1
ATOM 1700 C CA . LYS A 1 208 ? -8.027 12.259 23.837 1.00 97.88 208 LYS A CA 1
ATOM 1701 C C . LYS A 1 208 ? -7.928 13.073 22.544 1.00 97.88 208 LYS A C 1
ATOM 1703 O O . LYS A 1 208 ? -7.579 12.508 21.509 1.00 97.88 208 LYS A O 1
ATOM 1708 N N . GLN A 1 209 ? -8.177 14.382 22.599 1.00 98.25 209 GLN A N 1
ATOM 1709 C CA . GLN A 1 209 ? -8.076 15.263 21.432 1.00 98.25 209 GLN A CA 1
ATOM 1710 C C . GLN A 1 209 ? -6.654 15.290 20.860 1.00 98.25 209 GLN A C 1
ATOM 1712 O O . GLN A 1 209 ? -6.479 15.188 19.646 1.00 98.25 209 GLN A O 1
ATOM 1717 N N . ASN A 1 210 ? -5.634 15.325 21.718 1.00 98.44 210 ASN A N 1
ATOM 1718 C CA . ASN A 1 210 ? -4.234 15.246 21.307 1.00 98.44 210 ASN A CA 1
ATOM 1719 C C . ASN A 1 210 ? -3.895 13.917 20.613 1.00 98.44 210 ASN A C 1
ATOM 1721 O O . ASN A 1 210 ? -3.178 13.914 19.610 1.00 98.44 210 ASN A O 1
ATOM 1725 N N . TYR A 1 211 ? -4.401 12.783 21.107 1.00 98.25 211 TYR A N 1
ATOM 1726 C CA . TYR A 1 211 ? -4.201 11.491 20.444 1.00 98.25 211 TYR A CA 1
ATOM 1727 C C . TYR A 1 211 ? -4.904 11.432 19.089 1.00 98.25 211 TYR A C 1
ATOM 1729 O O . TYR A 1 211 ? -4.288 11.030 18.102 1.00 98.25 211 TYR A O 1
ATOM 1737 N N . GLU A 1 212 ? -6.157 11.879 19.010 1.00 97.94 212 GLU A N 1
ATOM 1738 C CA . GLU A 1 212 ? -6.891 11.946 17.745 1.00 97.94 212 GLU A CA 1
ATOM 1739 C C . GLU A 1 212 ? -6.182 12.847 16.725 1.00 97.94 212 GLU A C 1
ATOM 1741 O O . GLU A 1 212 ? -6.078 12.484 15.552 1.00 97.94 212 GLU A O 1
ATOM 1746 N N . GLN A 1 213 ? -5.648 13.988 17.165 1.00 98.56 21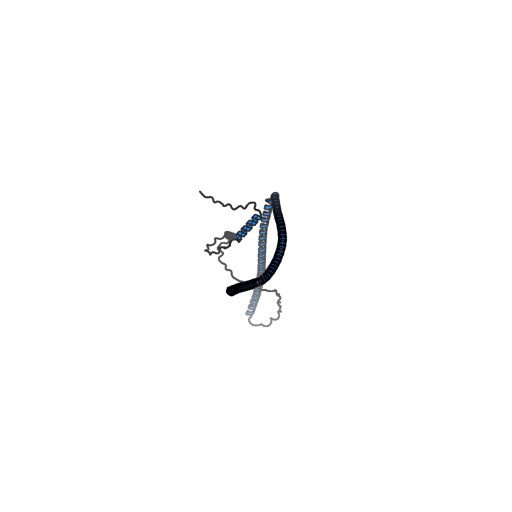3 GLN A N 1
ATOM 1747 C CA . GLN A 1 213 ? -4.908 14.913 16.312 1.00 98.56 213 GLN A CA 1
ATOM 1748 C C . GLN A 1 213 ? -3.609 14.289 15.788 1.00 98.56 213 GLN A C 1
ATOM 1750 O O . GLN A 1 213 ? -3.369 14.308 14.583 1.00 98.56 213 GLN A O 1
ATOM 1755 N N . LYS A 1 214 ? -2.820 13.638 16.653 1.00 98.50 214 LYS A N 1
ATOM 1756 C CA . LYS A 1 214 ? -1.598 12.923 16.240 1.00 98.50 214 LYS A CA 1
ATOM 1757 C C . LYS A 1 214 ? -1.886 11.813 15.231 1.00 98.50 214 LYS A C 1
ATOM 1759 O O . LYS A 1 214 ? -1.120 11.622 14.288 1.00 98.50 214 LYS A O 1
ATOM 1764 N N . VAL A 1 215 ? -2.987 11.081 15.410 1.00 98.56 215 VAL A N 1
ATOM 1765 C CA . VAL A 1 215 ? -3.405 10.049 14.452 1.00 98.56 215 VAL A CA 1
ATOM 1766 C C . VAL A 1 215 ? -3.790 10.683 13.115 1.00 98.56 215 VAL A C 1
ATOM 1768 O O . VAL A 1 215 ? -3.339 10.202 12.078 1.00 98.56 215 VAL A O 1
ATOM 1771 N N . LYS A 1 216 ? -4.557 11.781 13.115 1.00 98.50 216 LYS A N 1
ATOM 1772 C CA . LYS A 1 216 ? -4.920 12.509 11.886 1.00 98.50 216 LYS A CA 1
ATOM 1773 C C . LYS A 1 216 ? -3.690 13.015 11.134 1.00 98.50 216 LYS A C 1
ATOM 1775 O O . LYS A 1 216 ? -3.586 12.782 9.935 1.00 98.50 216 LYS A O 1
ATOM 1780 N N . GLU A 1 217 ? -2.750 13.646 11.831 1.00 98.62 217 GLU A N 1
ATOM 1781 C CA . GLU A 1 217 ? -1.508 14.163 11.242 1.00 98.62 217 GLU A CA 1
ATOM 1782 C C . GLU A 1 217 ? -0.636 13.041 10.668 1.00 98.62 217 GLU A C 1
ATOM 1784 O O . GLU A 1 217 ? -0.143 13.146 9.546 1.00 98.62 217 GLU A O 1
ATOM 1789 N N . SER A 1 218 ? -0.494 11.931 11.398 1.00 98.06 218 SER A N 1
ATOM 1790 C CA . SER A 1 218 ? 0.244 10.755 10.925 1.00 98.06 218 SER A CA 1
ATOM 1791 C C . SER A 1 218 ? -0.391 10.144 9.670 1.00 98.06 218 SER A C 1
ATOM 1793 O O . SER A 1 218 ? 0.303 9.847 8.696 1.00 98.06 218 SER A O 1
ATOM 1795 N N . LEU A 1 219 ? -1.723 10.015 9.645 1.00 98.44 219 LEU A N 1
ATOM 1796 C CA . LEU A 1 219 ? -2.455 9.522 8.476 1.00 98.44 219 LEU A CA 1
ATOM 1797 C C . LEU A 1 219 ? -2.338 10.467 7.277 1.00 98.44 219 LEU A C 1
ATOM 1799 O O . LEU A 1 219 ? -2.181 9.997 6.151 1.00 98.44 219 LEU A O 1
ATOM 1803 N N . GLN A 1 220 ? -2.388 11.779 7.506 1.00 98.62 220 GLN A N 1
ATOM 1804 C CA . GLN A 1 220 ? -2.200 12.771 6.453 1.00 98.62 220 GLN A CA 1
ATOM 1805 C C . GLN A 1 220 ? -0.794 12.669 5.849 1.00 98.62 220 GLN A C 1
ATOM 1807 O O . GLN A 1 220 ? -0.666 12.579 4.629 1.00 98.62 220 GLN A O 1
ATOM 1812 N N . LYS A 1 221 ? 0.243 12.570 6.690 1.00 98.62 221 LYS A N 1
ATOM 1813 C CA . LYS A 1 221 ? 1.627 12.375 6.241 1.00 98.62 221 LYS A CA 1
ATOM 1814 C C . LYS A 1 221 ? 1.787 11.095 5.414 1.00 98.62 221 LYS A C 1
ATOM 1816 O O . LYS A 1 221 ? 2.386 11.123 4.343 1.00 98.62 221 LYS A O 1
ATOM 1821 N N . LEU A 1 222 ? 1.202 9.982 5.863 1.00 98.56 222 LEU A N 1
ATOM 1822 C CA . LEU A 1 222 ? 1.243 8.715 5.126 1.00 98.56 222 LEU A CA 1
ATOM 1823 C C . LEU A 1 222 ? 0.525 8.813 3.770 1.00 98.56 222 LEU A C 1
ATOM 1825 O O . LEU A 1 222 ? 0.955 8.214 2.782 1.00 98.56 222 LEU A O 1
ATOM 1829 N N . LEU A 1 223 ? -0.578 9.561 3.707 1.00 98.50 223 LEU A N 1
ATOM 1830 C CA . LEU A 1 223 ? -1.309 9.788 2.465 1.00 98.50 223 LEU A CA 1
ATOM 1831 C C . LEU A 1 223 ? -0.476 10.623 1.485 1.00 98.50 223 LEU A C 1
ATOM 1833 O O . LEU A 1 223 ? -0.383 10.260 0.313 1.00 98.50 223 LEU A O 1
ATOM 1837 N N . GLU A 1 224 ? 0.179 11.681 1.960 1.00 98.56 224 GLU A N 1
ATOM 1838 C CA . GLU A 1 224 ? 1.109 12.492 1.168 1.00 98.56 224 GLU A CA 1
ATOM 1839 C C . GLU A 1 224 ? 2.261 11.632 0.619 1.00 98.56 224 GLU A C 1
ATOM 1841 O O . GLU A 1 224 ? 2.473 11.596 -0.596 1.00 98.56 224 GLU A O 1
ATOM 1846 N N . GLU A 1 225 ? 2.915 10.830 1.466 1.00 98.38 225 GLU A N 1
ATOM 1847 C CA . GLU A 1 225 ? 3.972 9.891 1.063 1.00 98.38 225 GLU A CA 1
ATOM 1848 C C . GLU A 1 225 ? 3.479 8.875 0.018 1.00 98.38 225 GLU A C 1
ATOM 1850 O O . GLU A 1 225 ? 4.140 8.652 -1.001 1.00 98.38 225 GLU A O 1
ATOM 1855 N N . LYS A 1 226 ? 2.278 8.306 0.201 1.00 98.62 226 LYS A N 1
ATOM 1856 C CA . LYS A 1 226 ? 1.663 7.389 -0.772 1.00 98.62 226 LYS A CA 1
ATOM 1857 C C . LYS A 1 226 ? 1.430 8.070 -2.120 1.00 98.62 226 LYS A C 1
ATOM 1859 O O . LYS A 1 226 ? 1.723 7.481 -3.160 1.00 98.62 226 LYS A O 1
ATOM 1864 N N . THR A 1 227 ? 0.907 9.298 -2.129 1.00 98.31 227 THR A N 1
ATOM 1865 C CA . THR A 1 227 ? 0.683 10.040 -3.383 1.00 98.31 227 THR A CA 1
ATOM 1866 C C . THR A 1 227 ? 1.997 10.398 -4.079 1.00 98.31 227 THR A C 1
ATOM 1868 O O . THR A 1 227 ? 2.090 10.303 -5.306 1.00 98.31 227 THR A O 1
ATOM 1871 N N . GLN A 1 228 ? 3.044 10.725 -3.318 1.00 98.56 228 GLN A N 1
ATOM 1872 C CA . GLN A 1 228 ? 4.379 10.981 -3.847 1.00 98.56 228 GLN A CA 1
ATOM 1873 C C . GLN A 1 228 ? 4.997 9.719 -4.463 1.00 98.56 228 GLN A C 1
ATOM 1875 O O . GLN A 1 228 ? 5.472 9.773 -5.600 1.00 98.56 228 GLN A O 1
ATOM 1880 N N . ALA A 1 229 ? 4.942 8.582 -3.764 1.00 98.31 229 ALA A N 1
ATOM 1881 C CA . ALA A 1 229 ? 5.410 7.295 -4.278 1.00 98.31 229 ALA A CA 1
ATOM 1882 C C . ALA A 1 229 ? 4.646 6.884 -5.547 1.00 98.31 229 ALA A C 1
ATOM 1884 O O . ALA A 1 229 ? 5.253 6.449 -6.525 1.00 98.31 229 ALA A O 1
ATOM 1885 N N . GLN A 1 230 ? 3.329 7.111 -5.587 1.00 98.62 230 GLN A N 1
ATOM 1886 C CA . GLN A 1 230 ? 2.511 6.858 -6.773 1.00 98.62 230 GLN A CA 1
ATOM 1887 C C . GLN A 1 230 ? 2.949 7.714 -7.970 1.00 98.62 230 GLN A C 1
ATOM 1889 O O . GLN A 1 230 ? 3.073 7.209 -9.087 1.00 98.62 230 GLN A O 1
ATOM 1894 N N . LYS A 1 231 ? 3.220 9.006 -7.752 1.00 98.56 231 LYS A N 1
ATOM 1895 C CA . LYS A 1 231 ? 3.728 9.901 -8.801 1.00 98.56 231 LYS A CA 1
ATOM 1896 C C . LYS A 1 231 ? 5.100 9.446 -9.308 1.00 98.56 231 LYS A C 1
ATOM 1898 O O . LYS A 1 231 ? 5.337 9.455 -10.515 1.00 98.56 231 LYS A O 1
ATOM 1903 N N . GLN A 1 232 ? 5.993 9.033 -8.407 1.00 98.44 232 GLN A N 1
ATOM 1904 C CA . GLN A 1 232 ? 7.307 8.494 -8.770 1.00 98.44 232 GLN A CA 1
ATOM 1905 C C . GLN A 1 232 ? 7.184 7.201 -9.581 1.00 98.44 232 GLN A C 1
ATOM 1907 O O . GLN A 1 232 ? 7.831 7.081 -10.618 1.00 98.44 232 GLN A O 1
ATOM 1912 N N . PHE A 1 233 ? 6.304 6.285 -9.174 1.00 98.44 233 PHE A N 1
ATOM 1913 C CA . PHE A 1 233 ? 6.016 5.061 -9.918 1.00 98.44 233 PHE A CA 1
ATOM 1914 C C . PHE A 1 233 ? 5.511 5.364 -11.334 1.00 98.44 233 PHE A C 1
ATOM 1916 O O . PHE A 1 233 ? 6.043 4.833 -12.303 1.00 98.44 233 PHE A O 1
ATOM 1923 N N . GLN A 1 234 ? 4.550 6.282 -11.480 1.00 98.62 234 GLN A N 1
ATOM 1924 C CA . GLN A 1 234 ? 4.042 6.689 -12.796 1.00 98.62 234 GLN A CA 1
ATOM 1925 C C . GLN A 1 234 ? 5.115 7.348 -13.673 1.00 98.62 234 GLN A C 1
ATOM 1927 O O . GLN A 1 234 ? 5.110 7.169 -14.891 1.00 98.62 234 GLN A O 1
ATOM 1932 N N . ASN A 1 235 ? 6.032 8.118 -13.083 1.00 98.44 235 ASN A N 1
ATOM 1933 C CA . ASN A 1 235 ? 7.170 8.682 -13.809 1.00 98.44 235 ASN A CA 1
ATOM 1934 C C . ASN A 1 235 ? 8.134 7.581 -14.278 1.00 98.44 235 ASN A C 1
ATOM 1936 O O . ASN A 1 235 ? 8.531 7.587 -15.439 1.00 98.44 235 ASN A O 1
ATOM 1940 N N . ALA A 1 236 ? 8.475 6.629 -13.404 1.00 98.12 236 ALA A N 1
ATOM 1941 C CA . ALA A 1 236 ? 9.330 5.494 -13.746 1.00 98.12 236 ALA A CA 1
ATOM 1942 C C . ALA A 1 236 ? 8.693 4.613 -14.830 1.00 98.12 236 ALA A C 1
ATOM 1944 O O . ALA A 1 236 ? 9.373 4.197 -15.762 1.00 98.12 236 ALA A O 1
ATOM 1945 N N . GLN A 1 237 ? 7.377 4.400 -14.764 1.00 98.44 237 GLN A N 1
ATOM 1946 C CA . GLN A 1 237 ? 6.627 3.676 -15.785 1.00 98.44 237 GLN A CA 1
ATOM 1947 C C . GLN A 1 237 ? 6.699 4.377 -17.148 1.00 98.44 237 GLN A C 1
ATOM 1949 O O . GLN A 1 237 ? 6.962 3.719 -18.148 1.00 98.44 237 GLN A O 1
ATOM 1954 N N . ARG A 1 238 ? 6.532 5.707 -17.193 1.00 98.50 238 ARG A N 1
ATOM 1955 C CA . ARG A 1 238 ? 6.697 6.493 -18.430 1.00 98.50 238 ARG A CA 1
ATOM 1956 C C . ARG A 1 238 ? 8.131 6.453 -18.968 1.00 98.50 238 ARG A C 1
ATOM 1958 O O . ARG A 1 238 ? 8.326 6.350 -20.172 1.00 98.50 238 ARG A O 1
ATOM 1965 N N . ALA A 1 239 ? 9.137 6.518 -18.098 1.00 98.38 239 ALA A N 1
ATOM 1966 C CA . ALA A 1 239 ? 10.532 6.390 -18.518 1.00 98.38 239 ALA A CA 1
ATOM 1967 C C . ALA A 1 239 ? 10.828 4.990 -19.084 1.00 98.38 239 ALA A C 1
ATOM 1969 O O . ALA A 1 239 ? 11.549 4.865 -20.069 1.00 98.38 239 ALA A O 1
ATOM 1970 N N . LEU A 1 240 ? 10.230 3.947 -18.500 1.00 98.31 240 LEU A N 1
ATOM 1971 C CA . LEU A 1 240 ? 10.364 2.576 -18.978 1.00 98.31 240 LEU A CA 1
ATOM 1972 C C . LEU A 1 240 ? 9.727 2.381 -20.356 1.00 98.31 240 LEU A C 1
ATOM 1974 O O . LEU A 1 240 ? 10.333 1.720 -21.192 1.00 98.31 240 LEU A O 1
ATOM 1978 N N . THR A 1 241 ? 8.540 2.947 -20.608 1.00 98.50 241 THR A N 1
ATOM 1979 C CA . THR A 1 241 ? 7.915 2.858 -21.939 1.00 98.50 241 THR A CA 1
ATOM 1980 C C . THR A 1 241 ? 8.790 3.521 -22.997 1.00 98.50 241 THR A C 1
ATOM 1982 O O . THR A 1 241 ? 9.060 2.902 -24.015 1.00 98.50 241 THR A O 1
ATOM 1985 N N . VAL A 1 242 ? 9.339 4.709 -22.711 1.00 98.62 242 VAL A N 1
ATOM 1986 C CA . VAL A 1 242 ? 10.265 5.396 -23.631 1.00 98.62 242 VAL A CA 1
ATOM 1987 C C . VAL A 1 242 ? 11.529 4.567 -23.875 1.00 98.62 242 VAL A C 1
ATOM 1989 O O . VAL A 1 242 ? 11.906 4.347 -25.018 1.00 98.62 242 VAL A O 1
ATOM 1992 N N . ALA A 1 243 ? 12.155 4.035 -22.821 1.00 98.12 243 ALA A N 1
ATOM 1993 C CA . ALA A 1 243 ? 13.350 3.206 -22.972 1.00 98.12 243 ALA A CA 1
ATOM 1994 C C . ALA A 1 243 ? 13.075 1.898 -23.740 1.00 98.12 243 ALA A C 1
ATOM 1996 O O . ALA A 1 243 ? 13.952 1.403 -24.449 1.00 98.12 243 ALA A O 1
ATOM 1997 N N . ALA A 1 244 ? 11.874 1.326 -23.604 1.00 98.44 244 ALA A N 1
ATOM 1998 C CA . ALA A 1 244 ? 11.450 0.156 -24.367 1.00 98.44 244 ALA A CA 1
ATOM 1999 C C . ALA A 1 244 ? 11.278 0.487 -25.858 1.00 98.44 244 ALA A C 1
ATOM 2001 O O . ALA A 1 244 ? 11.757 -0.277 -26.700 1.00 98.44 244 ALA A O 1
ATOM 2002 N N . ASP A 1 245 ? 10.667 1.633 -26.168 1.00 98.50 245 ASP A N 1
ATOM 2003 C CA . ASP A 1 245 ? 10.526 2.139 -27.534 1.00 98.50 245 ASP A CA 1
ATOM 2004 C C . ASP A 1 245 ? 11.908 2.401 -28.157 1.00 98.50 245 ASP A C 1
ATOM 2006 O O . ASP A 1 245 ? 12.199 1.891 -29.240 1.00 98.50 245 ASP A O 1
ATOM 2010 N N . ASP A 1 246 ? 12.818 3.066 -27.438 1.00 98.44 246 ASP A N 1
ATOM 2011 C CA . ASP A 1 246 ? 14.202 3.284 -27.881 1.00 98.44 246 ASP A CA 1
ATOM 2012 C C . ASP A 1 246 ? 14.918 1.953 -28.148 1.00 98.44 246 ASP A C 1
ATOM 2014 O O . ASP A 1 246 ? 15.582 1.776 -29.168 1.00 98.44 246 ASP A O 1
ATOM 2018 N N . CYS A 1 247 ? 14.762 0.970 -27.257 1.00 97.69 247 CYS A N 1
ATOM 2019 C CA . CYS A 1 247 ? 15.330 -0.365 -27.439 1.00 97.69 247 CYS A CA 1
ATOM 2020 C C . CYS A 1 247 ? 14.773 -1.075 -28.684 1.00 97.69 247 CYS A C 1
ATOM 2022 O O . CYS A 1 247 ? 15.509 -1.832 -29.318 1.00 97.69 247 CYS A O 1
ATOM 2024 N N . SER A 1 248 ? 13.497 -0.874 -29.032 1.00 98.06 248 SER A N 1
ATOM 2025 C CA . SER A 1 248 ? 12.927 -1.394 -30.283 1.00 98.06 248 SER A CA 1
ATOM 2026 C C . SER A 1 248 ? 13.538 -0.702 -31.505 1.00 98.06 248 SER A C 1
ATOM 2028 O O . SER A 1 248 ? 14.000 -1.381 -32.419 1.00 98.06 248 SER A O 1
ATOM 2030 N N . LEU A 1 249 ? 13.695 0.623 -31.451 1.00 98.50 249 LEU A N 1
ATOM 2031 C CA . LEU A 1 249 ? 14.319 1.408 -32.512 1.00 98.50 249 LEU A CA 1
ATOM 2032 C C . LEU A 1 249 ? 15.776 0.989 -32.760 1.00 98.50 249 LEU A C 1
ATOM 2034 O O . LEU A 1 249 ? 16.176 0.774 -33.903 1.00 98.50 249 LEU A O 1
ATOM 2038 N N . TRP A 1 250 ? 16.577 0.836 -31.702 1.00 98.19 250 TRP A N 1
ATOM 2039 C CA . TRP A 1 250 ? 17.973 0.402 -31.826 1.00 98.19 250 TRP A CA 1
ATOM 2040 C C . TRP A 1 250 ? 18.097 -1.019 -32.386 1.00 98.19 250 TRP A C 1
ATOM 2042 O O . TRP A 1 250 ? 19.041 -1.301 -33.125 1.00 98.19 250 TRP A O 1
ATOM 2052 N N . LYS A 1 251 ? 17.150 -1.916 -32.075 1.00 98.62 251 LYS A N 1
ATOM 2053 C CA . LYS A 1 251 ? 17.101 -3.257 -32.680 1.00 98.62 251 LYS A CA 1
ATOM 2054 C C . LYS A 1 251 ? 16.839 -3.181 -34.180 1.00 98.62 251 LYS A C 1
ATOM 2056 O O . LYS A 1 251 ? 17.589 -3.791 -34.937 1.00 98.62 251 LYS A O 1
ATOM 2061 N N . ASP A 1 252 ? 15.853 -2.393 -34.600 1.00 98.50 252 ASP A N 1
ATOM 2062 C CA . ASP A 1 252 ? 15.524 -2.220 -36.018 1.00 98.50 252 ASP A CA 1
ATOM 2063 C C . ASP A 1 252 ? 16.708 -1.638 -36.800 1.00 98.50 252 ASP A C 1
ATOM 2065 O O . ASP A 1 252 ? 17.047 -2.110 -37.886 1.00 98.50 252 ASP A O 1
ATOM 2069 N N . GLN A 1 253 ? 17.399 -0.650 -36.224 1.00 98.56 253 GLN A N 1
ATOM 2070 C CA . GLN A 1 253 ? 18.611 -0.085 -36.817 1.00 98.56 253 GLN A CA 1
ATOM 2071 C C . GLN A 1 253 ? 19.732 -1.117 -36.940 1.00 98.56 253 GLN A C 1
ATOM 2073 O O . GLN A 1 253 ? 20.381 -1.204 -37.981 1.00 98.56 253 GLN A O 1
ATOM 2078 N N . LEU A 1 254 ? 19.955 -1.921 -35.902 1.00 98.31 254 LEU A N 1
ATOM 2079 C CA . LEU A 1 254 ? 20.962 -2.975 -35.921 1.00 98.31 254 LEU A CA 1
ATOM 2080 C C . LEU A 1 254 ? 20.637 -4.048 -36.971 1.00 98.31 254 LEU A C 1
ATOM 2082 O O . LEU A 1 254 ? 21.541 -4.520 -37.658 1.00 98.31 254 LEU A O 1
ATOM 2086 N N . ASP A 1 255 ? 19.367 -4.401 -37.147 1.00 98.44 255 ASP A N 1
ATOM 2087 C CA . ASP A 1 255 ? 18.944 -5.339 -38.187 1.00 98.44 255 ASP A CA 1
ATOM 2088 C C . ASP A 1 255 ? 19.057 -4.747 -39.599 1.00 98.44 255 ASP A C 1
ATOM 2090 O O . ASP A 1 255 ? 19.421 -5.470 -40.528 1.00 98.44 255 ASP A O 1
ATOM 2094 N N . ASN A 1 256 ? 18.836 -3.442 -39.769 1.00 98.44 256 ASN A N 1
ATOM 2095 C CA . ASN A 1 256 ? 19.120 -2.753 -41.030 1.00 98.44 256 ASN A CA 1
ATOM 2096 C C . ASN A 1 256 ? 20.618 -2.764 -41.346 1.00 98.44 256 ASN A C 1
ATOM 2098 O O . ASN A 1 256 ? 21.002 -3.212 -42.422 1.00 98.44 256 ASN A O 1
ATOM 2102 N N . PHE A 1 257 ? 21.475 -2.403 -40.386 1.00 98.25 257 PHE A N 1
ATOM 2103 C CA . PHE A 1 257 ? 22.920 -2.475 -40.595 1.00 98.25 257 PHE A CA 1
ATOM 2104 C C . PHE A 1 257 ? 23.384 -3.896 -40.917 1.00 98.25 257 PHE A C 1
ATOM 2106 O O . PHE A 1 257 ? 24.223 -4.068 -41.792 1.00 98.25 257 PHE A O 1
ATOM 2113 N N . LYS A 1 258 ? 22.838 -4.936 -40.271 1.00 98.38 258 LYS A N 1
ATOM 2114 C CA . LYS A 1 258 ? 23.153 -6.329 -40.638 1.00 98.38 258 LYS A CA 1
ATOM 2115 C C . LYS A 1 258 ? 22.824 -6.630 -42.101 1.00 98.38 258 LYS A C 1
ATOM 2117 O O . LYS A 1 258 ? 23.622 -7.295 -42.757 1.00 98.38 258 LYS A O 1
ATOM 2122 N N . LYS A 1 259 ? 21.676 -6.156 -42.602 1.00 98.31 259 LYS A N 1
ATOM 2123 C CA . LYS A 1 259 ? 21.291 -6.320 -44.014 1.00 98.31 259 LYS A CA 1
ATOM 2124 C C . LYS A 1 259 ? 22.270 -5.595 -44.936 1.00 98.31 259 LYS A C 1
ATOM 2126 O O . LYS A 1 259 ? 22.753 -6.204 -45.891 1.00 98.31 259 LYS A O 1
ATOM 2131 N N . ASP A 1 260 ? 22.631 -4.357 -44.607 1.00 98.44 260 ASP A N 1
ATOM 2132 C CA . ASP A 1 260 ? 23.602 -3.571 -45.3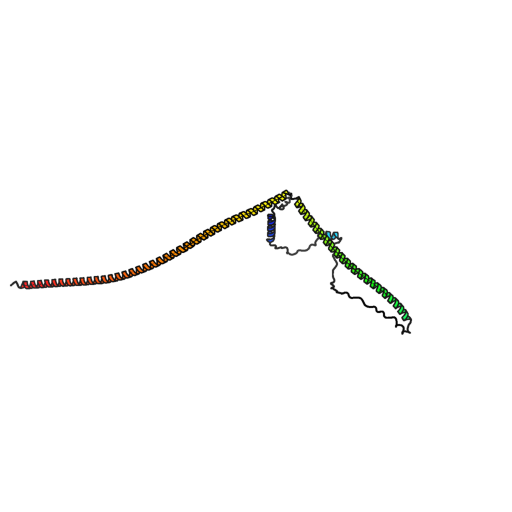77 1.00 98.44 260 ASP A CA 1
ATOM 2133 C C . ASP A 1 260 ? 24.977 -4.257 -45.401 1.00 98.44 260 ASP A C 1
ATOM 2135 O O . ASP A 1 260 ? 25.605 -4.375 -46.453 1.00 98.44 260 ASP A O 1
ATOM 2139 N N . TRP A 1 261 ? 25.428 -4.794 -44.262 1.00 96.50 261 TRP A N 1
ATOM 2140 C CA . TRP A 1 261 ? 26.673 -5.558 -44.164 1.00 96.50 261 TRP A CA 1
ATOM 2141 C C . TRP A 1 261 ? 26.645 -6.840 -45.000 1.00 96.50 261 TRP A C 1
ATOM 2143 O O . TRP A 1 261 ? 27.639 -7.142 -45.666 1.00 96.50 261 TRP A O 1
ATOM 2153 N N . SER A 1 262 ? 25.534 -7.589 -45.011 1.00 98.19 262 SER A N 1
ATOM 2154 C CA . SER A 1 262 ? 25.405 -8.754 -45.900 1.00 98.19 262 SER A CA 1
ATOM 2155 C C . SER A 1 262 ? 25.453 -8.346 -47.370 1.00 98.19 262 SER A C 1
ATOM 2157 O O . SER A 1 262 ? 26.216 -8.928 -48.134 1.00 98.19 262 SER A O 1
ATOM 2159 N N . GLN A 1 263 ? 24.751 -7.273 -47.743 1.00 98.38 263 GLN A N 1
ATOM 2160 C CA . GLN A 1 263 ? 24.741 -6.774 -49.115 1.00 98.38 263 GLN A CA 1
ATOM 2161 C C . GLN A 1 263 ? 26.133 -6.316 -49.567 1.00 98.38 263 GLN A C 1
ATOM 2163 O O . GLN A 1 263 ? 26.560 -6.628 -50.677 1.00 98.38 263 GLN A O 1
ATOM 2168 N N . LEU A 1 264 ? 26.866 -5.595 -48.714 1.00 98.12 264 LEU A N 1
ATOM 2169 C CA . LEU A 1 264 ? 28.229 -5.161 -49.013 1.00 98.12 264 LEU A CA 1
ATOM 2170 C C . LEU A 1 264 ? 29.186 -6.355 -49.137 1.00 98.12 264 LEU A C 1
ATOM 2172 O O . LEU A 1 264 ? 30.074 -6.356 -49.990 1.00 98.12 264 LEU A O 1
ATOM 2176 N N . THR A 1 265 ? 28.991 -7.388 -48.316 1.00 98.31 265 THR A N 1
ATOM 2177 C CA . THR A 1 265 ? 29.759 -8.638 -48.401 1.00 98.31 265 THR A CA 1
ATOM 2178 C C . THR A 1 265 ? 29.500 -9.351 -49.729 1.00 98.31 265 THR A C 1
ATOM 2180 O O . THR A 1 265 ? 30.456 -9.762 -50.393 1.00 98.31 265 THR A O 1
ATOM 2183 N N . ASP A 1 266 ? 28.239 -9.427 -50.159 1.00 98.00 266 ASP A N 1
ATOM 2184 C CA . ASP A 1 266 ? 27.853 -10.000 -51.450 1.00 98.00 266 ASP A CA 1
ATOM 2185 C C . ASP A 1 266 ? 28.485 -9.214 -52.607 1.00 98.00 266 ASP A C 1
ATOM 2187 O O . ASP A 1 266 ? 29.130 -9.807 -53.474 1.00 98.00 266 ASP A O 1
ATOM 2191 N N . GLN A 1 267 ? 28.414 -7.879 -52.576 1.00 98.12 267 GLN A N 1
ATOM 2192 C CA . GLN A 1 267 ? 29.049 -7.008 -53.574 1.00 98.12 267 GLN A CA 1
ATOM 2193 C C . GLN A 1 267 ? 30.568 -7.189 -53.627 1.00 98.12 267 GLN A C 1
ATOM 2195 O O . GLN A 1 267 ? 31.148 -7.283 -54.711 1.00 98.12 267 GLN A O 1
ATOM 2200 N N . HIS A 1 268 ? 31.230 -7.260 -52.471 1.00 98.19 268 HIS A N 1
ATOM 2201 C CA . HIS A 1 268 ? 32.664 -7.519 -52.405 1.00 98.19 268 HIS A CA 1
ATOM 2202 C C . HIS A 1 268 ? 33.005 -8.896 -52.992 1.00 98.19 268 HIS A C 1
ATOM 2204 O O . HIS A 1 268 ? 33.974 -9.022 -53.743 1.00 98.19 268 HIS A O 1
ATOM 2210 N N . SER A 1 269 ? 32.198 -9.923 -52.704 1.00 97.75 269 SER A N 1
ATOM 2211 C CA . SER A 1 269 ? 32.377 -11.257 -53.286 1.00 97.75 269 SER A CA 1
ATOM 2212 C C . SER A 1 269 ? 32.218 -11.244 -54.813 1.00 97.75 269 SER A C 1
ATOM 2214 O O . SER A 1 269 ? 33.038 -11.828 -55.523 1.00 97.75 269 SER A O 1
ATOM 2216 N N . GLU A 1 270 ? 31.241 -10.499 -55.341 1.00 98.19 270 GLU A N 1
ATOM 2217 C CA . GLU A 1 270 ? 31.016 -10.341 -56.778 1.00 98.19 270 GLU A CA 1
ATOM 2218 C C . GLU A 1 270 ? 32.177 -9.593 -57.452 1.00 98.19 270 GLU A C 1
ATOM 2220 O O . GLU A 1 270 ? 32.682 -10.024 -58.490 1.00 98.19 270 GLU A O 1
ATOM 2225 N N . ALA A 1 271 ? 32.646 -8.496 -56.850 1.00 97.81 271 ALA A N 1
ATOM 2226 C CA . ALA A 1 271 ? 33.793 -7.734 -57.339 1.00 97.81 271 ALA A CA 1
ATOM 2227 C C . ALA A 1 271 ? 35.079 -8.573 -57.335 1.00 97.81 271 ALA A C 1
ATOM 2229 O O . ALA A 1 271 ? 35.831 -8.557 -58.311 1.00 97.81 271 ALA A O 1
ATOM 2230 N N . LYS A 1 272 ? 35.300 -9.368 -56.282 1.00 98.44 272 LYS A N 1
ATOM 2231 C CA . LYS A 1 272 ? 36.415 -10.316 -56.200 1.00 98.44 272 LYS A CA 1
ATOM 2232 C C . LYS A 1 272 ? 36.347 -11.366 -57.312 1.00 98.44 272 LYS A C 1
ATOM 2234 O O . LYS A 1 272 ? 37.359 -11.626 -57.958 1.00 98.44 272 LYS A O 1
ATOM 2239 N N . ASN A 1 273 ? 35.165 -11.921 -57.584 1.00 97.81 273 ASN A N 1
ATOM 2240 C CA . ASN A 1 273 ? 34.969 -12.864 -58.688 1.00 97.81 273 ASN A CA 1
ATOM 2241 C C . ASN A 1 273 ? 35.270 -12.210 -60.048 1.00 97.81 273 ASN A C 1
ATOM 2243 O O . ASN A 1 273 ? 35.952 -12.809 -60.879 1.00 97.81 273 ASN A O 1
ATOM 2247 N N . LYS A 1 274 ? 34.827 -10.962 -60.267 1.00 98.19 274 LYS A N 1
ATOM 2248 C CA . LYS A 1 274 ? 35.141 -10.191 -61.486 1.00 98.19 274 LYS A CA 1
ATOM 2249 C C . LYS A 1 274 ? 36.644 -9.960 -61.648 1.00 98.19 274 LYS A C 1
ATOM 2251 O O . LYS A 1 274 ? 37.165 -10.168 -62.742 1.00 98.19 274 LYS A O 1
ATOM 2256 N N . LEU A 1 275 ? 37.340 -9.574 -60.576 1.00 97.94 275 LEU A N 1
ATOM 2257 C CA . LEU A 1 275 ? 38.796 -9.411 -60.584 1.00 97.94 275 LEU A CA 1
ATOM 2258 C C . LEU A 1 275 ? 39.503 -10.714 -60.950 1.00 97.94 275 LEU A C 1
ATOM 2260 O O . LEU A 1 275 ? 40.354 -10.698 -61.831 1.00 97.94 275 LEU A O 1
ATOM 2264 N N . HIS A 1 276 ? 39.101 -11.839 -60.357 1.00 98.12 276 HIS A N 1
ATOM 2265 C CA . HIS A 1 276 ? 39.698 -13.136 -60.668 1.00 98.12 276 HIS A CA 1
ATOM 2266 C C . HIS A 1 276 ? 39.505 -13.532 -62.143 1.00 98.12 276 HIS A C 1
ATOM 2268 O O . HIS A 1 276 ? 40.425 -14.028 -62.790 1.00 98.12 276 HIS A O 1
ATOM 2274 N N . VAL A 1 277 ? 38.331 -13.259 -62.725 1.00 98.00 277 VAL A N 1
ATOM 2275 C CA . VAL A 1 277 ? 38.093 -13.479 -64.164 1.00 98.00 277 VAL A CA 1
ATOM 2276 C C . VAL A 1 277 ? 39.003 -12.598 -65.027 1.00 98.00 277 VAL A C 1
ATOM 2278 O O . VAL A 1 277 ? 39.523 -13.072 -66.037 1.00 98.00 277 VAL A O 1
ATOM 2281 N N . LEU A 1 278 ? 39.189 -11.325 -64.664 1.00 97.44 278 LEU A N 1
ATOM 2282 C CA . LEU A 1 278 ? 40.084 -10.418 -65.390 1.00 97.44 278 LEU A CA 1
ATOM 2283 C C . LEU A 1 278 ? 41.553 -10.834 -65.261 1.00 97.44 278 LEU A C 1
ATOM 2285 O O . LEU A 1 278 ? 42.266 -10.811 -66.258 1.00 97.44 278 LEU A O 1
ATOM 2289 N N . GLU A 1 279 ? 41.978 -11.265 -64.077 1.00 97.88 279 GLU A N 1
ATOM 2290 C CA . GLU A 1 279 ? 43.318 -11.797 -63.822 1.00 97.88 279 GLU A CA 1
ATOM 2291 C C . GLU A 1 279 ? 43.604 -13.024 -64.701 1.00 97.88 279 GLU A C 1
ATOM 2293 O O . GLU A 1 279 ? 44.617 -13.059 -65.395 1.00 97.88 279 GLU A O 1
ATOM 2298 N N . ASN A 1 280 ? 42.663 -13.970 -64.785 1.00 97.62 280 ASN A N 1
ATOM 2299 C CA . ASN A 1 280 ? 42.786 -15.135 -65.668 1.00 97.62 280 ASN A CA 1
ATOM 2300 C C . ASN A 1 280 ? 42.890 -14.737 -67.156 1.00 97.62 280 ASN A C 1
ATOM 2302 O O . ASN A 1 280 ? 43.671 -15.322 -67.908 1.00 97.62 280 ASN A O 1
ATOM 2306 N N . LYS A 1 281 ? 42.123 -13.730 -67.605 1.00 97.81 281 LYS A N 1
ATOM 2307 C CA . LYS A 1 281 ? 42.213 -13.216 -68.986 1.00 97.81 281 LYS A CA 1
ATOM 2308 C C . LYS A 1 281 ? 43.554 -12.543 -69.265 1.00 97.81 281 LYS A C 1
ATOM 2310 O O . LYS A 1 281 ? 44.105 -12.735 -70.347 1.00 97.81 281 LYS A O 1
ATOM 2315 N N . LEU A 1 282 ? 44.057 -11.763 -68.309 1.00 97.19 282 LEU A N 1
ATOM 2316 C CA . LEU A 1 282 ? 45.357 -11.109 -68.409 1.00 97.19 282 LEU A CA 1
ATOM 2317 C C . LEU A 1 282 ? 46.467 -12.154 -68.534 1.00 97.19 282 LEU A C 1
ATOM 2319 O O . LEU A 1 282 ? 47.232 -12.091 -69.486 1.00 97.19 282 LEU A O 1
ATOM 2323 N N . GLN A 1 283 ? 46.470 -13.176 -67.672 1.00 97.50 283 GLN A N 1
ATOM 2324 C CA . GLN A 1 283 ? 47.423 -14.286 -67.754 1.00 97.50 283 GLN A CA 1
ATOM 2325 C C . GLN A 1 283 ? 47.386 -14.984 -69.118 1.00 97.50 283 GLN A C 1
ATOM 2327 O O . GLN A 1 283 ? 48.432 -15.272 -69.695 1.00 97.50 283 GLN A O 1
ATOM 2332 N N . TRP A 1 284 ? 46.194 -15.237 -69.668 1.00 96.88 284 TRP A N 1
ATOM 2333 C CA . TRP A 1 284 ? 46.077 -15.828 -71.001 1.00 96.88 284 TRP A CA 1
ATOM 2334 C C . TRP A 1 284 ? 46.667 -14.915 -72.084 1.00 96.88 284 TRP A C 1
ATOM 2336 O O . TRP A 1 284 ? 47.430 -15.380 -72.931 1.00 96.88 284 TRP A O 1
ATOM 2346 N N . SER A 1 285 ? 46.375 -13.614 -72.025 1.00 95.19 285 SER A N 1
ATOM 2347 C CA . SER A 1 285 ? 46.963 -12.617 -72.923 1.00 95.19 285 SER A CA 1
ATOM 2348 C C . SER A 1 285 ? 48.487 -12.528 -72.782 1.00 95.19 285 SER A C 1
ATOM 2350 O O . SER A 1 285 ? 49.173 -12.416 -73.794 1.00 95.19 285 SER A O 1
ATOM 2352 N N . ASP A 1 286 ? 49.033 -12.612 -71.567 1.00 97.19 286 ASP A N 1
ATOM 2353 C CA . ASP A 1 286 ? 50.478 -12.589 -71.303 1.00 97.19 286 ASP A CA 1
ATOM 2354 C C . ASP A 1 286 ? 51.176 -13.838 -71.848 1.00 97.19 286 ASP A C 1
ATOM 2356 O O . ASP A 1 286 ? 52.255 -13.737 -72.438 1.00 97.19 286 ASP A O 1
ATOM 2360 N N . ILE A 1 287 ? 50.551 -15.014 -71.719 1.00 97.25 287 ILE A N 1
ATOM 2361 C CA . ILE A 1 287 ? 51.044 -16.257 -72.327 1.00 97.25 287 ILE A CA 1
ATOM 2362 C C . ILE A 1 287 ? 51.062 -16.117 -73.851 1.00 97.25 287 ILE A C 1
ATOM 2364 O O . ILE A 1 287 ? 52.075 -16.422 -74.477 1.00 97.25 287 ILE A O 1
ATOM 2368 N N . GLN A 1 288 ? 49.973 -15.626 -74.453 1.00 96.69 288 GLN A N 1
ATOM 2369 C CA . GLN A 1 288 ? 49.909 -15.384 -75.898 1.00 96.69 288 GLN A CA 1
ATOM 2370 C C . GLN A 1 288 ? 50.966 -14.370 -76.354 1.00 96.69 288 GLN A C 1
ATOM 2372 O O . GLN A 1 288 ? 51.663 -14.604 -77.337 1.00 96.69 288 GLN A O 1
ATOM 2377 N N . ASN A 1 289 ? 51.142 -13.268 -75.625 1.00 96.44 289 ASN A N 1
ATOM 2378 C CA . ASN A 1 289 ? 52.150 -12.260 -75.943 1.00 96.44 289 ASN A CA 1
ATOM 2379 C C . ASN A 1 289 ? 53.573 -12.829 -75.822 1.00 96.44 289 ASN A C 1
ATOM 2381 O O . ASN A 1 289 ? 54.399 -12.604 -76.700 1.00 96.44 289 ASN A O 1
ATOM 2385 N N . SER A 1 290 ? 53.842 -13.640 -74.796 1.00 96.00 290 SER A N 1
ATOM 2386 C CA . SER A 1 290 ? 55.125 -14.338 -74.637 1.00 96.00 290 SER A CA 1
ATOM 2387 C C . SER A 1 290 ? 55.392 -15.304 -75.798 1.00 96.00 290 SER A C 1
ATOM 2389 O O . SER A 1 290 ? 56.509 -15.357 -76.307 1.00 96.00 290 SER A O 1
ATOM 2391 N N . GLN A 1 291 ? 54.368 -16.030 -76.267 1.00 96.62 291 GLN A N 1
ATOM 2392 C CA . GLN A 1 291 ? 54.465 -16.892 -77.453 1.00 96.62 291 GLN A CA 1
ATOM 2393 C C . GLN A 1 291 ? 54.782 -16.085 -78.719 1.00 96.62 291 GLN A C 1
ATOM 2395 O O . GLN A 1 291 ? 55.660 -16.473 -79.486 1.00 96.62 291 GLN A O 1
ATOM 2400 N N . LEU A 1 292 ? 54.108 -14.949 -78.922 1.00 96.75 292 LEU A N 1
ATOM 2401 C CA . LEU A 1 292 ? 54.360 -14.061 -80.060 1.00 96.75 292 LEU A CA 1
ATOM 2402 C C . LEU A 1 292 ? 55.759 -13.436 -80.009 1.00 96.75 292 LEU A C 1
ATOM 2404 O O . LEU A 1 292 ? 56.439 -13.393 -81.030 1.00 96.75 292 LEU A O 1
ATOM 2408 N N . GLN A 1 293 ? 56.215 -12.986 -78.838 1.00 96.19 293 GLN A N 1
ATOM 2409 C CA . GLN A 1 293 ? 57.570 -12.457 -78.649 1.00 96.19 293 GLN A CA 1
ATOM 2410 C C . GLN A 1 293 ? 58.637 -13.520 -78.922 1.00 96.19 293 GLN A C 1
ATOM 2412 O O . GLN A 1 293 ? 59.645 -13.220 -79.562 1.00 96.19 293 GLN A O 1
ATOM 2417 N N . GLN A 1 294 ? 58.410 -14.760 -78.478 1.00 96.50 294 GLN A N 1
ATOM 2418 C CA . GLN A 1 294 ? 59.306 -15.874 -78.770 1.00 96.50 294 GLN A CA 1
ATOM 2419 C C . GLN A 1 294 ? 59.371 -16.152 -80.277 1.00 96.50 294 GLN A C 1
ATOM 2421 O O . GLN A 1 294 ? 60.464 -16.187 -80.833 1.00 96.50 294 GLN A O 1
ATOM 2426 N N . ALA A 1 295 ? 58.222 -16.242 -80.954 1.00 96.44 295 ALA A N 1
ATOM 2427 C CA . ALA A 1 295 ? 58.170 -16.429 -82.404 1.00 96.44 295 ALA A CA 1
ATOM 2428 C C . ALA A 1 295 ? 58.862 -15.284 -83.163 1.00 96.44 295 ALA A C 1
ATOM 2430 O O . ALA A 1 295 ? 59.585 -15.528 -84.125 1.00 96.44 295 ALA A O 1
ATOM 2431 N N . LEU A 1 296 ? 58.691 -14.035 -82.720 1.00 96.31 296 LEU A N 1
ATOM 2432 C CA . LEU A 1 296 ? 59.365 -12.880 -83.313 1.00 96.31 296 LEU A CA 1
ATOM 2433 C C . LEU A 1 296 ? 60.888 -13.001 -83.182 1.00 96.31 296 LEU A C 1
ATOM 2435 O O . LEU A 1 296 ? 61.597 -12.806 -84.167 1.00 96.31 296 LEU A O 1
ATOM 2439 N N . LYS A 1 297 ? 61.386 -13.386 -82.002 1.00 96.75 297 LYS A N 1
ATOM 2440 C CA . LYS A 1 297 ? 62.815 -13.623 -81.767 1.00 96.75 297 LYS A CA 1
ATOM 2441 C C . LYS A 1 297 ? 63.363 -14.751 -82.642 1.00 96.75 297 LYS A C 1
ATOM 2443 O O . LYS A 1 297 ? 64.461 -14.624 -83.180 1.00 96.75 297 LYS A O 1
ATOM 2448 N N . ASP A 1 298 ? 62.609 -15.835 -82.806 1.00 95.31 298 ASP A N 1
ATOM 2449 C CA . ASP A 1 298 ? 62.996 -16.953 -83.670 1.00 95.31 298 ASP A CA 1
ATOM 2450 C C . ASP A 1 298 ? 63.103 -16.501 -85.137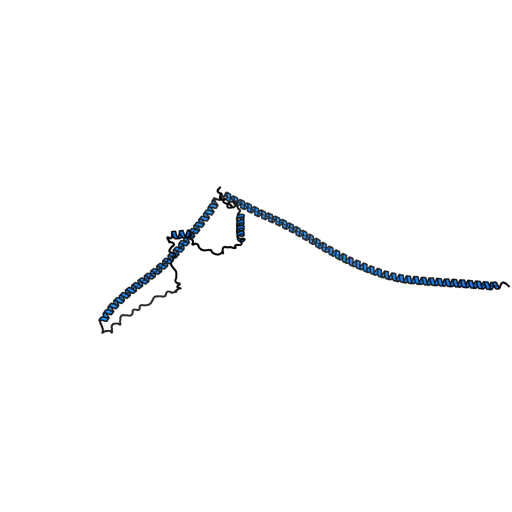 1.00 95.31 298 ASP A C 1
ATOM 2452 O O . ASP A 1 298 ? 64.128 -16.735 -85.778 1.00 95.31 298 ASP A O 1
ATOM 2456 N N . MET A 1 299 ? 62.125 -15.733 -85.632 1.00 94.44 299 MET A N 1
ATOM 2457 C CA . MET A 1 299 ? 62.161 -15.139 -86.977 1.00 94.44 299 MET A CA 1
ATOM 2458 C C . MET A 1 299 ? 63.312 -14.134 -87.156 1.00 94.44 299 MET A C 1
ATOM 2460 O O . MET A 1 299 ? 63.923 -14.066 -88.223 1.00 94.44 299 MET A O 1
ATOM 2464 N N . GLU A 1 300 ? 63.637 -13.335 -86.136 1.00 95.25 300 GLU A N 1
ATOM 2465 C CA . GLU A 1 300 ? 64.788 -12.424 -86.166 1.00 95.25 300 GLU A CA 1
ATOM 2466 C C . GLU A 1 300 ? 66.121 -13.175 -86.224 1.00 95.25 300 GLU A C 1
ATOM 2468 O O . GLU A 1 300 ? 67.010 -12.770 -86.978 1.00 95.25 300 GLU A O 1
ATOM 2473 N N . ASN A 1 301 ? 66.248 -14.280 -85.483 1.00 94.56 301 ASN A N 1
ATOM 2474 C CA . ASN A 1 301 ? 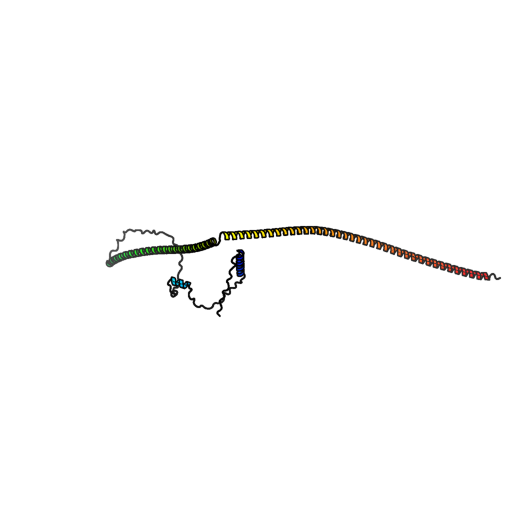67.415 -15.160 -85.536 1.00 94.56 301 ASN A CA 1
ATOM 2475 C C . ASN A 1 301 ? 67.551 -15.815 -86.914 1.00 94.56 301 ASN A C 1
ATOM 2477 O O . ASN A 1 301 ? 68.643 -15.829 -87.477 1.00 94.56 301 ASN A O 1
ATOM 2481 N N . GLU A 1 302 ? 66.457 -16.320 -87.490 1.00 94.69 302 GLU A N 1
ATOM 2482 C CA . GLU A 1 302 ? 66.449 -16.841 -88.861 1.00 94.69 302 GLU A CA 1
ATOM 2483 C C . GLU A 1 302 ? 66.879 -15.771 -89.862 1.00 94.69 302 GLU A C 1
ATOM 2485 O O . GLU A 1 302 ? 67.751 -16.016 -90.695 1.00 94.69 302 GLU A O 1
ATOM 2490 N N . ARG A 1 303 ? 66.335 -14.556 -89.741 1.00 93.81 303 ARG A N 1
ATOM 2491 C CA . ARG A 1 303 ? 66.729 -13.422 -90.579 1.00 93.81 303 ARG A CA 1
ATOM 2492 C C . ARG A 1 303 ? 68.224 -13.118 -90.440 1.00 93.81 303 ARG A C 1
ATOM 2494 O O . ARG A 1 303 ? 68.885 -12.907 -91.452 1.00 93.81 303 ARG A O 1
ATOM 2501 N N . ALA A 1 304 ? 68.768 -13.112 -89.223 1.00 93.25 304 ALA A N 1
ATOM 2502 C CA . ALA A 1 304 ? 70.195 -12.904 -88.976 1.00 93.25 304 ALA A CA 1
ATOM 2503 C C . ALA A 1 304 ? 71.063 -14.031 -89.567 1.00 93.25 304 ALA A C 1
ATOM 2505 O O . ALA A 1 304 ? 72.079 -13.751 -90.199 1.00 93.25 304 ALA A O 1
ATOM 2506 N N . ASN A 1 305 ? 70.637 -15.291 -89.436 1.00 93.31 305 ASN A N 1
ATOM 2507 C CA . ASN A 1 305 ? 71.306 -16.446 -90.039 1.00 93.31 305 ASN A CA 1
ATOM 2508 C C . ASN A 1 305 ? 71.313 -16.358 -91.570 1.00 93.31 305 ASN A C 1
ATOM 2510 O O . ASN A 1 305 ? 72.335 -16.629 -92.201 1.00 93.31 305 ASN A O 1
ATOM 2514 N N . LEU A 1 306 ? 70.190 -15.954 -92.173 1.00 93.94 306 LEU A N 1
ATOM 2515 C CA . LEU A 1 306 ? 70.085 -15.729 -93.614 1.00 93.94 306 LEU A CA 1
ATOM 2516 C C . LEU A 1 306 ? 70.991 -14.582 -94.069 1.00 93.94 306 LEU A C 1
ATOM 2518 O O . LEU A 1 306 ? 71.685 -14.746 -95.068 1.00 93.94 306 LEU A O 1
ATOM 2522 N N . TYR A 1 307 ? 71.045 -13.465 -93.336 1.00 93.38 307 TYR A N 1
ATOM 2523 C CA . TYR A 1 307 ? 71.986 -12.379 -93.629 1.00 93.38 307 TYR A CA 1
ATOM 2524 C C . TYR A 1 307 ? 73.441 -12.845 -93.537 1.00 93.38 307 TYR A C 1
ATOM 2526 O O . TYR A 1 307 ? 74.180 -12.656 -94.494 1.00 93.38 307 TYR A O 1
ATOM 2534 N N . SER A 1 308 ? 73.828 -13.559 -92.475 1.00 91.12 308 SER A N 1
ATOM 2535 C CA . SER A 1 308 ? 75.173 -14.142 -92.372 1.00 91.12 308 SER A CA 1
ATOM 2536 C C . SER A 1 308 ? 75.468 -15.111 -93.522 1.00 91.12 308 SER A C 1
ATOM 2538 O O . SER A 1 308 ? 76.576 -15.128 -94.051 1.00 91.12 308 SER A O 1
ATOM 2540 N N . ARG A 1 309 ? 74.482 -15.901 -93.972 1.00 93.25 309 ARG A N 1
ATOM 2541 C CA . ARG A 1 309 ? 74.642 -16.774 -95.142 1.00 93.25 309 ARG A CA 1
ATOM 2542 C C . ARG A 1 309 ? 74.836 -15.976 -96.429 1.00 93.25 309 ARG A C 1
ATOM 2544 O O . ARG A 1 309 ? 75.657 -16.383 -97.245 1.00 93.25 309 ARG A O 1
ATOM 2551 N N . ILE A 1 310 ? 74.100 -14.881 -96.614 1.00 92.69 310 ILE A N 1
ATOM 2552 C CA . ILE A 1 310 ? 74.271 -13.967 -97.750 1.00 92.69 310 ILE A CA 1
ATOM 2553 C C . ILE A 1 310 ? 75.665 -13.335 -97.711 1.00 92.69 310 ILE A C 1
ATOM 2555 O O . ILE A 1 310 ? 76.342 -13.372 -98.733 1.00 92.69 310 ILE A O 1
ATOM 2559 N N . ASP A 1 311 ? 76.109 -12.827 -96.561 1.00 90.69 311 ASP A N 1
ATOM 2560 C CA . ASP A 1 311 ? 77.435 -12.221 -96.392 1.00 90.69 311 ASP A CA 1
ATOM 2561 C C . ASP A 1 311 ? 78.545 -13.235 -96.704 1.00 90.69 311 ASP A C 1
ATOM 2563 O O . ASP A 1 311 ? 79.407 -12.962 -97.535 1.00 90.69 311 ASP A O 1
ATOM 2567 N N . ASN A 1 312 ? 78.461 -14.458 -96.164 1.00 89.56 312 ASN A N 1
ATOM 2568 C CA . ASN A 1 312 ? 79.398 -15.543 -96.483 1.00 89.56 312 ASN A CA 1
ATOM 2569 C C . ASN A 1 312 ? 79.428 -15.856 -97.990 1.00 89.56 312 ASN A C 1
ATOM 2571 O O . ASN A 1 312 ? 80.496 -16.009 -98.575 1.00 89.56 312 ASN A O 1
ATOM 2575 N N . LEU A 1 313 ? 78.262 -15.931 -98.645 1.00 89.38 313 LEU A N 1
ATOM 2576 C CA . LEU A 1 313 ? 78.180 -16.156 -100.094 1.00 89.38 313 LEU A CA 1
ATOM 2577 C C . LEU A 1 313 ? 78.753 -14.977 -100.898 1.00 89.38 313 LEU A C 1
ATOM 2579 O O . LEU A 1 313 ? 79.317 -15.179 -101.973 1.00 89.38 313 LEU A O 1
ATOM 2583 N N . GLN A 1 314 ? 78.610 -13.742 -100.413 1.00 86.88 314 GLN A N 1
ATOM 2584 C CA . GLN A 1 314 ? 79.218 -12.562 -101.029 1.00 86.88 314 GLN A CA 1
ATOM 2585 C C . GLN A 1 314 ? 80.740 -12.573 -100.877 1.00 86.88 314 GLN A C 1
ATOM 2587 O O . GLN A 1 314 ? 81.439 -12.288 -101.848 1.00 86.88 314 GLN A O 1
ATOM 2592 N N . GLU A 1 315 ? 81.258 -12.939 -99.705 1.00 86.00 315 GLU A N 1
ATOM 2593 C CA . GLU A 1 315 ? 82.691 -13.123 -99.476 1.00 86.00 315 GLU A CA 1
ATOM 2594 C C . GLU A 1 315 ? 83.259 -14.231 -100.369 1.00 86.00 315 GLU A C 1
ATOM 2596 O O . GLU A 1 315 ? 84.245 -13.993 -101.068 1.00 86.00 315 GLU A O 1
ATOM 2601 N N . GLU A 1 316 ? 82.603 -15.397 -100.435 1.00 85.50 316 GLU A N 1
ATOM 2602 C CA . GLU A 1 316 ? 82.945 -16.485 -101.361 1.00 85.50 316 GLU A CA 1
ATOM 2603 C C . GLU A 1 316 ? 82.964 -15.986 -102.815 1.00 85.50 316 GLU A C 1
ATOM 2605 O O . GLU A 1 316 ? 83.919 -16.242 -103.548 1.00 85.50 316 GLU A O 1
ATOM 2610 N N . LYS A 1 317 ? 81.953 -15.209 -103.232 1.00 86.19 317 LYS A N 1
ATOM 2611 C CA . LYS A 1 317 ? 81.897 -14.606 -104.571 1.00 86.19 317 LYS A CA 1
ATOM 2612 C C . LYS A 1 317 ? 83.065 -13.647 -104.824 1.00 86.19 317 LYS A C 1
ATOM 2614 O O . LYS A 1 317 ? 83.644 -13.694 -105.905 1.00 86.19 317 LYS A O 1
ATOM 2619 N N . ILE A 1 318 ? 83.416 -12.782 -103.869 1.00 85.44 318 ILE A N 1
ATOM 2620 C CA . ILE A 1 318 ? 84.556 -11.854 -103.986 1.00 85.44 318 ILE A CA 1
ATOM 2621 C C . ILE A 1 318 ? 85.872 -12.631 -104.069 1.00 85.44 318 ILE A C 1
ATOM 2623 O O . ILE A 1 318 ? 86.734 -12.278 -104.871 1.00 85.44 318 ILE A O 1
ATOM 2627 N N . LEU A 1 319 ? 86.033 -13.688 -103.271 1.00 84.56 319 LEU A N 1
ATOM 2628 C CA . LEU A 1 319 ? 87.183 -14.589 -103.346 1.00 84.56 319 LEU A CA 1
ATOM 2629 C C . LEU A 1 319 ? 87.287 -15.231 -104.732 1.00 84.56 319 LEU A C 1
ATOM 2631 O O . LEU A 1 319 ? 88.347 -15.155 -105.342 1.00 84.56 319 LEU A O 1
ATOM 2635 N N . ILE A 1 320 ? 86.195 -15.792 -105.260 1.00 83.00 320 ILE A N 1
ATOM 2636 C CA . ILE A 1 320 ? 86.154 -16.363 -106.617 1.00 83.00 320 ILE A CA 1
ATOM 2637 C C . ILE A 1 320 ? 86.504 -15.303 -107.667 1.00 83.00 320 ILE A C 1
ATOM 2639 O O . ILE A 1 320 ? 87.273 -15.582 -108.579 1.00 83.00 320 ILE A O 1
ATOM 2643 N N . MET A 1 321 ? 85.985 -14.083 -107.528 1.00 79.69 321 MET A N 1
ATOM 2644 C CA . MET A 1 321 ? 86.273 -12.977 -108.441 1.00 79.69 321 MET A CA 1
ATOM 2645 C C . MET A 1 321 ? 87.759 -12.582 -108.410 1.00 79.69 321 MET A C 1
ATOM 2647 O O . MET A 1 321 ? 88.365 -12.450 -109.463 1.00 79.69 321 MET A O 1
ATOM 2651 N N . LYS A 1 322 ? 88.387 -12.525 -107.228 1.00 76.62 322 LYS A N 1
ATOM 2652 C CA . LYS A 1 322 ? 89.843 -12.327 -107.102 1.00 76.62 322 LYS A CA 1
ATOM 2653 C C . LYS A 1 322 ? 90.654 -13.478 -107.705 1.00 76.62 322 LYS A C 1
ATOM 2655 O O . LYS A 1 322 ? 91.672 -13.228 -108.337 1.00 76.62 322 LYS A O 1
ATOM 2660 N N . TYR A 1 323 ? 90.216 -14.726 -107.524 1.00 75.44 323 TYR A N 1
ATOM 2661 C CA . TYR A 1 323 ? 90.847 -15.881 -108.171 1.00 75.44 323 TYR A CA 1
ATOM 2662 C C . TYR A 1 323 ? 90.741 -15.808 -109.701 1.00 75.44 323 TYR A C 1
ATOM 2664 O O . TYR A 1 323 ? 91.682 -16.195 -110.387 1.00 75.44 323 TYR A O 1
ATOM 2672 N N . LEU A 1 324 ? 89.627 -15.304 -110.242 1.00 73.12 324 LEU A N 1
ATOM 2673 C CA . LEU A 1 324 ? 89.465 -15.061 -111.678 1.00 73.12 324 LEU A CA 1
ATOM 2674 C C . LEU A 1 324 ? 90.388 -13.933 -112.165 1.00 73.12 324 LEU A C 1
ATOM 2676 O O . LEU A 1 324 ? 91.076 -14.127 -113.163 1.00 73.12 324 LEU A O 1
ATOM 2680 N N . ASP A 1 325 ? 90.503 -12.828 -111.422 1.00 68.69 325 ASP A N 1
ATOM 2681 C CA . ASP A 1 325 ? 91.436 -11.733 -111.735 1.00 68.69 325 ASP A CA 1
ATOM 2682 C C . ASP A 1 325 ? 92.913 -12.203 -111.710 1.00 68.69 325 ASP A C 1
ATOM 2684 O O . ASP A 1 325 ? 93.724 -11.786 -112.538 1.00 68.69 325 ASP A O 1
ATOM 2688 N N . GLU A 1 326 ? 93.284 -13.121 -110.805 1.00 68.06 326 GLU A N 1
ATOM 2689 C CA . GLU A 1 326 ? 94.617 -13.756 -110.772 1.00 68.06 326 GLU A CA 1
ATOM 2690 C C . GLU A 1 326 ? 94.882 -14.717 -111.947 1.00 68.06 326 GLU A C 1
ATOM 2692 O O . GLU A 1 326 ? 96.046 -14.996 -112.262 1.00 68.06 326 GLU A O 1
ATOM 2697 N N . VAL A 1 327 ? 93.833 -15.238 -112.590 1.00 62.31 327 VAL A N 1
ATOM 2698 C CA . VAL A 1 327 ? 93.930 -16.069 -113.800 1.00 62.31 327 VAL A CA 1
ATOM 2699 C C . VAL A 1 327 ? 93.982 -15.185 -115.053 1.00 62.31 327 VAL A C 1
ATOM 2701 O O . VAL A 1 327 ? 94.845 -15.409 -115.898 1.00 62.31 327 VAL A O 1
ATOM 2704 N N . GLU A 1 328 ? 93.175 -14.122 -115.139 1.00 58.56 328 GLU A N 1
ATOM 2705 C CA . GLU A 1 328 ? 93.192 -13.168 -116.264 1.00 58.56 328 GLU A CA 1
ATOM 2706 C C . GLU A 1 328 ? 94.460 -12.287 -116.286 1.00 58.56 328 GLU A C 1
ATOM 2708 O O . GLU A 1 328 ? 95.004 -11.989 -117.354 1.00 58.56 328 GLU A O 1
ATOM 2713 N N . GLY A 1 329 ? 95.028 -11.956 -115.120 1.00 56.97 329 GLY A N 1
ATOM 2714 C CA . GLY A 1 329 ? 96.326 -11.275 -115.009 1.00 56.97 329 GLY A CA 1
ATOM 2715 C C . GLY A 1 329 ? 97.527 -12.118 -115.466 1.00 56.97 329 GLY A C 1
ATOM 2716 O O . GLY A 1 329 ? 98.616 -11.579 -115.670 1.00 56.97 329 GLY A O 1
ATOM 2717 N N . LYS A 1 330 ? 97.352 -13.432 -115.662 1.00 54.19 330 LYS A N 1
ATOM 2718 C CA . LYS A 1 330 ? 98.378 -14.326 -116.228 1.00 54.19 330 LYS A CA 1
ATOM 2719 C C . LYS A 1 330 ? 98.284 -14.479 -117.749 1.00 54.19 330 LYS A C 1
ATOM 2721 O O . LYS A 1 330 ? 99.235 -14.984 -118.338 1.00 54.19 330 LYS A O 1
ATOM 2726 N N . GLU A 1 331 ? 97.215 -14.003 -118.391 1.00 50.38 331 GLU A N 1
ATOM 2727 C CA . GLU A 1 331 ? 97.031 -14.094 -119.851 1.00 50.38 331 GLU A CA 1
ATOM 2728 C C . GLU A 1 331 ? 97.381 -12.801 -120.614 1.00 50.38 331 GLU A C 1
ATOM 2730 O O . GLU A 1 331 ? 97.479 -12.819 -121.836 1.00 50.38 331 GLU A O 1
ATOM 2735 N N . SER A 1 332 ? 97.647 -11.688 -119.922 1.00 47.19 332 SER A N 1
ATOM 2736 C CA . SER A 1 332 ? 97.997 -10.389 -120.535 1.00 47.19 332 SER A CA 1
ATOM 2737 C C . SER A 1 332 ? 99.494 -10.026 -120.460 1.00 47.19 332 SER A C 1
ATOM 2739 O O . SER A 1 332 ? 99.883 -8.893 -120.741 1.00 47.19 332 SER A O 1
ATOM 2741 N N . SER A 1 333 ? 100.347 -11.007 -120.141 1.00 48.00 333 SER A N 1
ATOM 2742 C CA . SER A 1 333 ? 101.811 -10.937 -120.267 1.00 48.00 333 SER A CA 1
ATOM 2743 C C . SER A 1 333 ? 102.278 -11.907 -121.364 1.00 48.00 333 SER A C 1
ATOM 2745 O O . SER A 1 333 ? 102.919 -12.922 -121.089 1.00 48.00 333 SER A O 1
ATOM 2747 N N . ALA A 1 334 ? 101.876 -11.622 -122.606 1.00 44.84 334 ALA A N 1
ATOM 2748 C CA . ALA A 1 334 ? 102.369 -12.245 -123.835 1.00 44.84 334 ALA A CA 1
ATOM 2749 C C . ALA A 1 334 ? 102.310 -11.239 -124.990 1.00 44.84 334 ALA A C 1
ATOM 2751 O O . ALA A 1 334 ? 101.247 -10.593 -125.146 1.00 44.84 334 ALA A O 1
#

Organism: Laticauda laticaudata (NCBI:txid8630)

Secondary structure (DSSP, 8-state):
--------------TT--HHHHHHHHHHHHHHHHSS----------------PPPHHHHHHHHTTT--TT--S---------------------------S-S-SSS---S-HHHHHHHHHHHHHHHHHHHHHHHHHHHHHHHHHHHHHHHHHHHHHHHHHHHHHHHHHHHHHHHHHHHHHHHHHHHHHHHS-HHHHHHHHHHHHHHHHHHHHHHHHHHHHHHHHHHHHHHHHHHHHHHHHHHHHHHHHHHHHHHHHHHHHHHHHHHHHHHHHHHHHHHHHHHHHHHHHHHHHHHHHHHHHHHHHHHHHHHHHHHHHHHHHHHHHHHHTTTS--